Protein AF-A0A6A6ZIL0-F1 (afdb_monomer_lite)

Organism: NCBI:txid1469910

Sequence (184 aa):
MMEQFLKEERLGTDYRGLYRTRNRFLILCVVAFCTHSTRLASALGSFVEHKVRRIVEYEEPLHLPEWCLGLCELRNLVPDGWDFPPYYGHYPLRPHHGRRALLELPGWDPRALPAAGLRRFRSLDDLRVGRPLQSAWPSPSMSPTRLPVNDYLDEAEAIQCEQLAQAIELEAVKRRVKQLEYMR

Structure (mmCIF, N/CA/C/O backbone):
data_AF-A0A6A6ZIL0-F1
#
_entry.id   AF-A0A6A6ZIL0-F1
#
loop_
_atom_site.group_PDB
_atom_site.id
_atom_site.type_symbol
_atom_site.label_atom_id
_atom_site.label_alt_id
_atom_site.label_comp_id
_atom_site.label_asym_id
_atom_site.label_entity_id
_atom_site.label_seq_id
_atom_site.pdbx_PDB_ins_code
_atom_site.Cartn_x
_atom_site.Cartn_y
_atom_site.Cartn_z
_atom_site.occupancy
_atom_site.B_iso_or_equiv
_atom_site.auth_seq_id
_atom_site.auth_comp_id
_atom_site.auth_asym_id
_atom_site.auth_atom_id
_atom_site.pdbx_PDB_model_num
ATOM 1 N N . MET A 1 1 ? -23.431 7.517 -8.704 1.00 46.34 1 MET A N 1
ATOM 2 C CA . MET A 1 1 ? -22.146 8.199 -8.417 1.00 46.34 1 MET A CA 1
ATOM 3 C C . MET A 1 1 ? -20.929 7.281 -8.605 1.00 46.34 1 MET A C 1
ATOM 5 O O . MET A 1 1 ? -19.933 7.760 -9.117 1.00 46.34 1 MET A O 1
ATOM 9 N N . MET A 1 2 ? -21.002 5.970 -8.310 1.00 41.09 2 MET A N 1
ATOM 10 C CA . MET A 1 2 ? -19.920 5.015 -8.647 1.00 41.09 2 MET A CA 1
ATOM 11 C C . MET A 1 2 ? -19.719 4.773 -10.159 1.00 41.09 2 MET A C 1
ATOM 13 O O . MET A 1 2 ? -18.602 4.520 -10.592 1.00 41.09 2 MET A O 1
ATOM 17 N N . GLU A 1 3 ? -20.762 4.900 -10.987 1.00 45.50 3 GLU A N 1
ATOM 18 C CA . GLU A 1 3 ? -20.654 4.597 -12.427 1.00 45.50 3 GLU A CA 1
ATOM 19 C C . GLU A 1 3 ? -19.829 5.603 -13.243 1.00 45.50 3 GLU A C 1
ATOM 21 O O . GLU A 1 3 ? -19.265 5.232 -14.270 1.00 45.50 3 GLU A O 1
ATOM 26 N N . GLN A 1 4 ? -19.715 6.861 -12.802 1.00 51.28 4 GLN A N 1
ATOM 27 C CA . GLN A 1 4 ? -18.873 7.847 -13.493 1.00 51.28 4 GLN A CA 1
ATOM 28 C C . GLN A 1 4 ? -17.380 7.560 -13.288 1.00 51.28 4 GLN A C 1
ATOM 30 O O . GLN A 1 4 ? -16.609 7.707 -14.231 1.00 51.28 4 GLN A O 1
ATOM 35 N N . PHE A 1 5 ? -16.992 7.032 -12.120 1.00 52.44 5 PHE A N 1
ATOM 36 C CA . PHE A 1 5 ? -15.614 6.600 -11.861 1.00 52.44 5 PHE A CA 1
ATOM 37 C C . PHE A 1 5 ? -15.187 5.426 -12.751 1.00 52.44 5 PHE A C 1
ATOM 39 O O . PHE A 1 5 ? -14.061 5.404 -13.231 1.00 52.44 5 PHE A O 1
ATOM 46 N N . LEU A 1 6 ? -16.098 4.490 -13.036 1.00 54.06 6 LEU A N 1
ATOM 47 C CA . LEU A 1 6 ? -15.819 3.340 -13.908 1.00 54.06 6 LEU A CA 1
ATOM 48 C C . LEU A 1 6 ? -15.711 3.712 -15.396 1.00 54.06 6 LEU A C 1
ATOM 50 O O . LEU A 1 6 ? -15.175 2.935 -16.189 1.00 54.06 6 LEU A O 1
ATOM 54 N N . LYS A 1 7 ? -16.255 4.868 -15.800 1.00 51.94 7 LYS A N 1
ATOM 55 C CA . LYS A 1 7 ? -16.272 5.314 -17.201 1.00 51.94 7 LYS A CA 1
ATOM 56 C C . LYS A 1 7 ? -14.995 6.053 -17.601 1.00 51.94 7 LYS A C 1
ATOM 58 O O . LYS A 1 7 ? -14.570 5.928 -18.744 1.00 51.94 7 LYS A O 1
ATOM 63 N N . GLU A 1 8 ? -14.376 6.767 -16.666 1.00 50.66 8 GLU A N 1
ATOM 64 C CA . GLU A 1 8 ? -13.131 7.515 -16.893 1.00 50.66 8 GLU A CA 1
ATOM 65 C C . GLU A 1 8 ? -11.891 6.598 -16.957 1.00 50.66 8 GLU A C 1
ATOM 67 O O . GLU A 1 8 ? -10.882 6.940 -17.560 1.00 50.66 8 GLU A O 1
ATOM 72 N N . GLU A 1 9 ? -11.997 5.374 -16.432 1.00 51.88 9 GLU A N 1
ATOM 73 C CA . GLU A 1 9 ? -10.919 4.374 -16.396 1.00 51.88 9 GLU A CA 1
ATOM 74 C C . GLU A 1 9 ? -10.680 3.637 -17.732 1.00 51.88 9 GLU A C 1
ATOM 76 O O . GLU A 1 9 ? -9.736 2.861 -17.854 1.00 51.88 9 GLU A O 1
ATOM 81 N N . ARG A 1 10 ? -11.538 3.826 -18.746 1.00 50.09 10 ARG A N 1
ATOM 82 C CA . ARG A 1 10 ? -11.517 3.009 -19.978 1.00 50.09 10 ARG A CA 1
ATOM 83 C C . ARG A 1 10 ? -10.659 3.553 -21.126 1.00 50.09 10 ARG A C 1
ATOM 85 O O . ARG A 1 10 ? -10.575 2.876 -22.146 1.00 50.09 10 ARG A O 1
ATOM 92 N N . LEU A 1 11 ? -10.060 4.740 -21.011 1.00 48.38 11 LEU A N 1
ATOM 93 C CA . LEU A 1 11 ? -9.493 5.449 -22.173 1.00 48.38 11 LEU A CA 1
ATOM 94 C C . LEU A 1 11 ? -7.965 5.588 -22.219 1.00 48.38 11 LEU A C 1
ATOM 96 O O . LEU A 1 11 ? -7.455 6.166 -23.172 1.00 48.38 11 LEU A O 1
ATOM 100 N N . GLY A 1 12 ? -7.216 4.999 -21.291 1.00 47.88 12 GLY A N 1
ATOM 101 C CA . GLY A 1 12 ? -5.759 4.976 -21.402 1.00 47.88 12 GLY A CA 1
ATOM 102 C C . GLY A 1 12 ? -5.155 3.818 -20.635 1.00 47.88 12 GLY A C 1
ATOM 103 O O . GLY A 1 12 ? -5.470 3.616 -19.466 1.00 47.88 12 GLY A O 1
ATOM 104 N N . THR A 1 13 ? -4.243 3.091 -21.276 1.00 52.19 13 THR A N 1
ATOM 105 C CA . THR A 1 13 ? -3.216 2.240 -20.648 1.00 52.19 13 THR A CA 1
ATOM 106 C C . THR A 1 13 ? -2.225 3.092 -19.842 1.00 52.19 13 THR A C 1
ATOM 108 O O . THR A 1 13 ? -1.012 2.945 -19.957 1.00 52.19 13 THR A O 1
ATOM 111 N N . ASP A 1 14 ? -2.739 4.047 -19.074 1.00 59.56 14 ASP A N 1
ATOM 112 C CA . ASP A 1 14 ? -1.960 4.967 -18.275 1.00 59.56 14 ASP A CA 1
ATOM 113 C C . ASP A 1 14 ? -1.773 4.335 -16.905 1.00 59.56 14 ASP A C 1
ATOM 115 O O . ASP A 1 14 ? -2.695 4.269 -16.089 1.00 59.56 14 ASP A O 1
ATOM 119 N N . TYR A 1 15 ? -0.536 3.939 -16.625 1.00 59.38 15 TYR A N 1
ATOM 120 C CA . TYR A 1 15 ? -0.041 3.546 -15.304 1.00 59.38 15 TYR A CA 1
ATOM 121 C C . TYR A 1 15 ? -0.487 4.508 -14.175 1.00 59.38 15 TYR A C 1
ATOM 123 O O . TYR A 1 15 ? -0.619 4.112 -13.018 1.00 59.38 15 TYR A O 1
ATOM 131 N N . ARG A 1 16 ? -0.836 5.763 -14.509 1.00 64.94 16 ARG A N 1
ATOM 132 C CA . ARG A 1 16 ? -1.415 6.761 -13.591 1.00 64.94 16 ARG A CA 1
ATOM 133 C C . ARG A 1 16 ? -2.755 6.343 -12.964 1.00 64.94 16 ARG A C 1
ATOM 135 O O . ARG A 1 16 ? -3.090 6.839 -11.885 1.00 64.94 16 ARG A O 1
ATOM 142 N N . GLY A 1 17 ? -3.536 5.472 -13.608 1.00 76.06 17 GLY A N 1
ATOM 143 C CA . GLY A 1 17 ? -4.834 5.018 -13.092 1.00 76.06 17 GLY A CA 1
ATOM 144 C C . GLY A 1 17 ? -4.709 4.160 -11.829 1.00 76.06 17 GLY A C 1
ATOM 145 O O . GLY A 1 17 ? -5.463 4.344 -10.868 1.00 76.06 17 GLY A O 1
ATOM 146 N N . LEU A 1 18 ? -3.703 3.282 -11.791 1.00 86.31 18 LEU A N 1
ATOM 147 C CA . LEU A 1 18 ? -3.447 2.406 -10.646 1.00 86.31 18 LEU A CA 1
ATOM 148 C C . LEU A 1 18 ? -2.925 3.182 -9.446 1.00 86.31 18 LEU A C 1
ATOM 150 O O . LEU A 1 18 ? -3.473 3.016 -8.363 1.00 86.31 18 LEU A O 1
ATOM 154 N N . TYR A 1 19 ? -2.004 4.126 -9.653 1.00 89.00 19 TYR A N 1
ATOM 155 C CA . TYR A 1 19 ? -1.516 5.010 -8.590 1.00 89.00 19 TYR A CA 1
ATOM 156 C C . TYR A 1 19 ? -2.662 5.715 -7.839 1.00 89.00 19 TYR A C 1
ATOM 158 O O . TYR A 1 19 ? -2.754 5.665 -6.610 1.00 89.00 19 TYR A O 1
ATOM 166 N N . ARG A 1 20 ? -3.602 6.332 -8.573 1.00 88.50 20 ARG A N 1
ATOM 167 C CA . ARG A 1 20 ? -4.769 7.001 -7.964 1.00 88.50 20 ARG A CA 1
ATOM 168 C C . ARG A 1 20 ? -5.657 6.020 -7.202 1.00 88.50 20 ARG A C 1
ATOM 170 O O . ARG A 1 20 ? -6.187 6.362 -6.144 1.00 88.50 20 ARG A O 1
ATOM 177 N N . THR A 1 21 ? -5.839 4.824 -7.749 1.00 93.25 21 THR A N 1
ATOM 178 C CA . THR A 1 21 ? -6.670 3.780 -7.143 1.00 93.25 21 THR A CA 1
ATOM 179 C C . THR A 1 21 ? -6.022 3.223 -5.880 1.00 93.25 21 THR A C 1
ATOM 181 O O . THR A 1 21 ? -6.711 3.091 -4.871 1.00 93.25 21 THR A O 1
ATOM 184 N N . ARG A 1 22 ? -4.703 3.012 -5.893 1.00 95.00 22 ARG A N 1
ATOM 185 C CA . ARG A 1 22 ? -3.883 2.603 -4.749 1.00 95.00 22 ARG A CA 1
ATOM 186 C C . ARG A 1 22 ? -3.974 3.611 -3.615 1.00 95.00 22 ARG A C 1
ATOM 188 O O . ARG A 1 22 ? -4.379 3.248 -2.517 1.00 95.00 22 ARG A O 1
ATOM 195 N N . ASN A 1 23 ? -3.723 4.891 -3.888 1.00 93.50 23 ASN A N 1
ATOM 196 C CA . ASN A 1 23 ? -3.833 5.938 -2.870 1.00 93.50 23 ASN A CA 1
ATOM 197 C C . ASN A 1 23 ? -5.234 6.005 -2.252 1.00 93.50 23 ASN A C 1
ATOM 199 O O . ASN A 1 23 ? -5.377 6.060 -1.032 1.00 93.50 23 ASN A O 1
ATOM 203 N N . ARG A 1 24 ? -6.291 5.948 -3.071 1.00 94.81 24 ARG A N 1
ATOM 204 C CA . ARG A 1 24 ? -7.671 5.915 -2.559 1.00 94.81 24 ARG A CA 1
ATOM 205 C C . ARG A 1 24 ? -7.939 4.672 -1.724 1.00 94.81 24 ARG A C 1
ATOM 207 O O . ARG A 1 24 ? -8.561 4.784 -0.674 1.00 94.81 24 ARG A O 1
ATOM 214 N N . PHE A 1 25 ? -7.472 3.513 -2.175 1.00 96.19 25 PHE A N 1
ATOM 215 C CA . PHE A 1 25 ? -7.587 2.265 -1.436 1.00 96.19 25 PHE A CA 1
ATOM 216 C C . PHE A 1 25 ? -6.916 2.370 -0.061 1.00 96.19 25 PHE A C 1
ATOM 218 O O . PHE A 1 25 ? -7.562 2.063 0.937 1.00 96.19 25 PHE A O 1
ATOM 225 N N . LEU A 1 26 ? -5.684 2.884 0.013 1.00 95.62 26 LEU A N 1
ATOM 226 C CA . LEU A 1 26 ? -4.958 3.080 1.272 1.00 95.62 26 LEU A CA 1
ATOM 227 C C . LEU A 1 26 ? -5.697 4.032 2.219 1.00 95.62 26 LEU A C 1
ATOM 229 O O . LEU A 1 26 ? -5.902 3.700 3.386 1.00 95.62 26 LEU A O 1
ATOM 233 N N . ILE A 1 27 ? -6.166 5.179 1.716 1.00 95.38 27 ILE A N 1
ATOM 234 C CA . ILE A 1 27 ? -6.959 6.134 2.507 1.00 95.38 27 ILE A CA 1
ATOM 235 C C . ILE A 1 27 ? -8.226 5.459 3.044 1.00 95.38 27 ILE A C 1
ATOM 237 O O . ILE A 1 27 ? -8.554 5.607 4.219 1.00 95.38 27 ILE A O 1
ATOM 241 N N . LEU A 1 28 ? -8.932 4.690 2.212 1.00 96.81 28 LEU A N 1
ATOM 242 C CA . LEU A 1 28 ? -10.138 3.977 2.630 1.00 96.81 28 LEU A CA 1
ATOM 243 C C . LEU A 1 28 ? -9.839 2.866 3.644 1.00 96.81 28 LEU A C 1
ATOM 245 O O . LEU A 1 28 ? -10.658 2.659 4.538 1.00 96.81 28 LEU A O 1
ATOM 249 N N . CYS A 1 29 ? -8.683 2.200 3.560 1.00 96.19 29 CYS A N 1
ATOM 250 C CA . CYS A 1 29 ? -8.244 1.241 4.576 1.00 96.19 29 CYS A CA 1
ATOM 251 C C . CYS A 1 29 ? -8.058 1.929 5.932 1.00 96.19 29 CYS A C 1
ATOM 253 O O . CYS A 1 29 ? -8.606 1.468 6.933 1.00 96.19 29 CYS A O 1
ATOM 255 N N . VAL A 1 30 ? -7.369 3.076 5.950 1.00 94.81 30 VAL A N 1
ATOM 256 C CA . VAL A 1 30 ? -7.190 3.888 7.164 1.00 94.81 30 VAL A CA 1
ATOM 257 C C . VAL A 1 30 ? -8.541 4.352 7.712 1.00 94.81 30 VAL A C 1
ATOM 259 O O . VAL A 1 30 ? -8.798 4.210 8.903 1.00 94.81 30 VAL A O 1
ATOM 262 N N . VAL A 1 31 ? -9.449 4.840 6.860 1.00 95.75 31 VAL A N 1
ATOM 263 C CA . VAL A 1 31 ? -10.798 5.255 7.285 1.00 95.75 31 VAL A CA 1
ATOM 264 C C . VAL A 1 31 ? -11.583 4.082 7.874 1.00 95.75 31 VAL A C 1
ATOM 266 O O . VAL A 1 31 ? -12.203 4.236 8.927 1.00 95.75 31 VAL A O 1
ATOM 269 N N . ALA A 1 32 ? -11.559 2.909 7.236 1.00 96.38 32 ALA A N 1
ATOM 270 C CA . ALA A 1 32 ? -12.227 1.713 7.746 1.00 96.38 32 ALA A CA 1
ATOM 271 C C . ALA A 1 32 ? -11.675 1.303 9.116 1.00 96.38 32 ALA A C 1
ATOM 273 O O . ALA A 1 32 ? -12.457 0.994 10.014 1.00 96.38 32 ALA A O 1
ATOM 274 N N . PHE A 1 33 ? -10.354 1.367 9.285 1.00 94.75 33 PHE A N 1
ATOM 275 C CA . PHE A 1 33 ? -9.671 1.088 10.542 1.00 94.75 33 PHE A CA 1
ATOM 276 C C . PHE A 1 33 ? -10.041 2.080 11.643 1.00 94.75 33 PHE A C 1
ATOM 278 O O . PHE A 1 33 ? -10.541 1.665 12.686 1.00 94.75 33 PHE A O 1
ATOM 285 N N . CYS A 1 34 ? -9.901 3.384 11.395 1.00 94.25 34 CYS A N 1
ATOM 286 C CA . CYS A 1 34 ? -10.223 4.424 12.374 1.00 94.25 34 CYS A CA 1
ATOM 287 C C . CYS A 1 34 ? -11.706 4.437 12.777 1.00 94.25 34 CYS A C 1
ATOM 289 O O . CYS A 1 34 ? -12.034 4.803 13.901 1.00 94.25 34 CYS A O 1
ATOM 291 N N . THR A 1 35 ? -12.610 4.056 11.870 1.00 96.25 35 THR A N 1
ATOM 292 C CA . THR A 1 35 ? -14.058 3.994 12.144 1.00 96.25 35 THR A CA 1
ATOM 293 C C . THR A 1 35 ? -14.535 2.615 12.601 1.00 96.25 35 THR A C 1
ATOM 295 O O . THR A 1 35 ? -15.731 2.442 12.834 1.00 96.25 35 THR A O 1
ATOM 298 N N . HIS A 1 36 ? -13.633 1.630 12.701 1.00 95.19 36 HIS A N 1
ATOM 299 C CA . HIS A 1 36 ? -13.955 0.219 12.934 1.00 95.19 36 HIS A CA 1
ATOM 300 C C . HIS A 1 36 ? -15.081 -0.313 12.021 1.00 95.19 36 HIS A C 1
ATOM 302 O O . HIS A 1 36 ? -15.908 -1.138 12.416 1.00 95.19 36 HIS A O 1
ATOM 308 N N . SER A 1 37 ? -15.143 0.174 10.778 1.00 96.69 37 SER A N 1
ATOM 309 C CA . SER A 1 37 ? -16.220 -0.143 9.839 1.00 96.69 37 SER A CA 1
ATOM 310 C C . SER A 1 37 ? -15.970 -1.479 9.139 1.00 96.69 37 SER A C 1
ATOM 312 O O . SER A 1 37 ? -15.318 -1.551 8.094 1.00 96.69 37 SER A O 1
ATOM 314 N N . THR A 1 38 ? -16.548 -2.550 9.685 1.00 95.56 38 THR A N 1
ATOM 315 C CA . THR A 1 38 ? -16.441 -3.915 9.135 1.00 95.56 38 THR A CA 1
ATOM 316 C C . THR A 1 38 ? -17.025 -4.035 7.726 1.00 95.56 38 THR A C 1
ATOM 318 O O . THR A 1 38 ? -16.483 -4.749 6.886 1.00 95.56 38 THR A O 1
ATOM 321 N N . ARG A 1 39 ? -18.097 -3.287 7.421 1.00 94.81 39 ARG A N 1
ATOM 322 C CA . ARG A 1 39 ? -18.716 -3.253 6.084 1.00 94.81 39 ARG A CA 1
ATOM 323 C C . ARG A 1 39 ? -17.783 -2.652 5.040 1.00 94.81 39 ARG A C 1
ATOM 325 O O . ARG A 1 39 ? -17.683 -3.184 3.938 1.00 94.81 39 ARG A O 1
ATOM 332 N N . LEU A 1 40 ? -17.112 -1.549 5.381 1.00 96.19 40 LEU A N 1
ATOM 333 C CA . LEU A 1 40 ? -16.158 -0.913 4.476 1.00 96.19 40 LEU A CA 1
ATOM 334 C C . LEU A 1 40 ? -14.925 -1.795 4.294 1.00 96.19 40 LEU A C 1
ATOM 336 O O . LEU A 1 40 ? -14.511 -2.005 3.158 1.00 96.19 40 LEU A O 1
ATOM 340 N N . ALA A 1 41 ? -14.396 -2.356 5.386 1.00 95.75 41 ALA A N 1
ATOM 341 C CA . ALA A 1 41 ? -13.311 -3.327 5.326 1.00 95.75 41 ALA A CA 1
ATOM 342 C C . ALA A 1 41 ? -13.681 -4.479 4.380 1.00 95.75 41 ALA A C 1
ATOM 344 O O . ALA A 1 41 ? -13.021 -4.657 3.364 1.00 95.75 41 ALA A O 1
ATOM 345 N N . SER A 1 42 ? -14.805 -5.163 4.616 1.00 93.44 42 SER A N 1
ATOM 346 C CA . SER A 1 42 ? -15.285 -6.268 3.775 1.00 93.44 42 SER A CA 1
ATOM 347 C C . SER A 1 42 ? -15.409 -5.891 2.287 1.00 93.44 42 SER A C 1
ATOM 349 O O . SER A 1 42 ? -14.968 -6.639 1.409 1.00 93.44 42 SER A O 1
ATOM 351 N N . ALA A 1 43 ? -15.932 -4.698 1.985 1.00 95.12 43 ALA A N 1
ATOM 352 C CA . ALA A 1 43 ? -16.021 -4.199 0.613 1.00 95.12 43 ALA A CA 1
ATOM 353 C C . ALA A 1 43 ? -14.638 -3.963 -0.025 1.00 95.12 43 ALA A C 1
ATOM 355 O O . ALA A 1 43 ? -14.452 -4.268 -1.204 1.00 95.12 43 ALA A O 1
ATOM 356 N N . LEU A 1 44 ? -13.666 -3.455 0.738 1.00 95.81 44 LEU A N 1
ATOM 357 C CA . LEU A 1 44 ? -12.307 -3.187 0.261 1.00 95.81 44 LEU A CA 1
ATOM 358 C C . LEU A 1 44 ? -11.536 -4.466 -0.071 1.00 95.81 44 LEU A C 1
ATOM 360 O O . LEU A 1 44 ? -10.891 -4.518 -1.116 1.00 95.81 44 LEU A O 1
ATOM 364 N N . GLY A 1 45 ? -11.610 -5.512 0.752 1.00 92.81 45 GLY A N 1
ATOM 365 C CA . GLY A 1 45 ? -10.937 -6.764 0.380 1.00 92.81 45 GLY A CA 1
ATOM 366 C C . GLY A 1 45 ? -11.690 -7.542 -0.680 1.00 92.81 45 GLY A C 1
ATOM 367 O O . GLY A 1 45 ? -11.028 -8.100 -1.543 1.00 92.81 45 GLY A O 1
ATOM 368 N N . SER A 1 46 ? -13.027 -7.465 -0.731 1.00 92.56 46 SER A N 1
ATOM 369 C CA . SER A 1 46 ? -13.771 -7.975 -1.893 1.00 92.56 46 SER A CA 1
ATOM 370 C C . SER A 1 46 ? -13.292 -7.283 -3.173 1.00 92.56 46 SER A C 1
ATOM 372 O O . SER A 1 46 ? -13.050 -7.935 -4.185 1.00 92.56 46 SER A O 1
ATOM 374 N N . PHE A 1 47 ? -13.095 -5.960 -3.139 1.00 94.44 47 PHE A N 1
ATOM 375 C CA . PHE A 1 47 ? -12.529 -5.221 -4.265 1.00 94.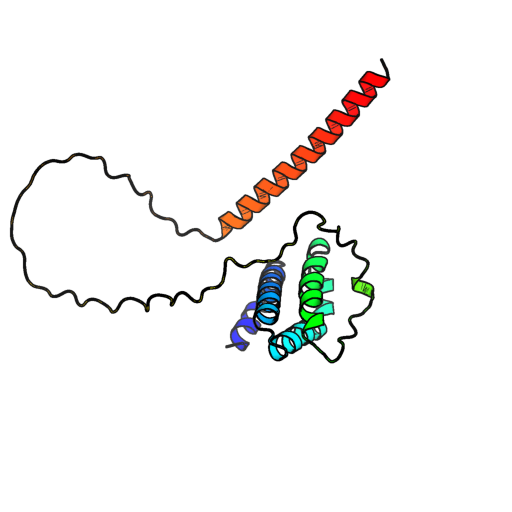44 47 PHE A CA 1
ATOM 376 C C . PHE A 1 47 ? -11.145 -5.754 -4.663 1.00 94.44 47 PHE A C 1
ATOM 378 O O . PHE A 1 47 ? -10.931 -6.020 -5.848 1.00 94.44 47 PHE A O 1
ATOM 385 N N . VAL A 1 48 ? -10.228 -5.946 -3.706 1.00 93.31 48 VAL A N 1
ATOM 386 C CA . VAL A 1 48 ? -8.887 -6.457 -4.024 1.00 93.31 48 VAL A CA 1
ATOM 387 C C . VAL A 1 48 ? -8.949 -7.883 -4.548 1.00 93.31 48 VAL A C 1
ATOM 389 O O . VAL A 1 48 ? -8.346 -8.148 -5.578 1.00 93.31 48 VAL A O 1
ATOM 392 N N . GLU A 1 49 ? -9.726 -8.775 -3.943 1.00 91.12 49 GLU A N 1
ATOM 393 C CA . GLU A 1 49 ? -9.917 -10.150 -4.416 1.00 91.12 49 GLU A CA 1
ATOM 394 C C . GLU A 1 49 ? -10.360 -10.188 -5.889 1.00 91.12 49 GLU A C 1
ATOM 396 O O . GLU A 1 49 ? -9.760 -10.878 -6.715 1.00 91.12 49 GLU A O 1
ATOM 401 N N . HIS A 1 50 ? -11.332 -9.352 -6.267 1.00 92.44 50 HIS A N 1
ATOM 402 C CA . HIS A 1 50 ? -11.825 -9.273 -7.647 1.00 92.44 50 HIS A CA 1
ATOM 403 C C . HIS A 1 50 ? -10.839 -8.611 -8.623 1.00 92.44 50 HIS A C 1
ATOM 405 O O . HIS A 1 50 ? -10.982 -8.756 -9.844 1.00 92.44 50 HIS A O 1
ATOM 411 N N . LYS A 1 51 ? -9.872 -7.830 -8.128 1.00 91.81 51 LYS A N 1
ATOM 412 C CA . LYS A 1 51 ? -8.934 -7.047 -8.952 1.00 91.81 51 LYS A CA 1
ATOM 413 C C . LYS A 1 51 ? -7.481 -7.493 -8.831 1.00 91.81 51 LYS A C 1
ATOM 415 O O . LYS A 1 51 ? -6.659 -6.985 -9.590 1.00 91.81 51 LYS A O 1
ATOM 420 N N . VAL A 1 52 ? -7.170 -8.473 -7.984 1.00 92.12 52 VAL A N 1
ATOM 421 C CA . VAL A 1 52 ? -5.800 -8.857 -7.616 1.00 92.12 52 VAL A CA 1
ATOM 422 C C . VAL A 1 52 ? -4.949 -9.186 -8.834 1.00 92.12 52 VAL A C 1
ATOM 424 O O . VAL A 1 52 ? -3.836 -8.691 -8.956 1.00 92.12 52 VAL A O 1
ATOM 427 N N . ARG A 1 53 ? -5.507 -9.926 -9.800 1.00 89.19 53 ARG A N 1
ATOM 428 C CA . ARG A 1 53 ? -4.807 -10.270 -11.041 1.00 89.19 53 ARG A CA 1
ATOM 429 C C . ARG A 1 53 ? -4.381 -9.026 -11.822 1.00 89.19 53 ARG A C 1
ATOM 431 O O . ARG A 1 53 ? -3.251 -8.968 -12.280 1.00 89.19 53 ARG A O 1
ATOM 438 N N . ARG A 1 54 ? -5.266 -8.030 -11.947 1.00 89.62 54 ARG A N 1
ATOM 439 C CA . ARG A 1 54 ? -4.956 -6.775 -12.649 1.00 89.62 54 ARG A CA 1
ATOM 440 C C . ARG A 1 54 ? -3.949 -5.938 -11.873 1.00 89.62 54 ARG A C 1
ATOM 442 O O . ARG A 1 54 ? -3.058 -5.369 -12.482 1.00 89.62 54 ARG A O 1
ATOM 449 N N . ILE A 1 55 ? -4.088 -5.873 -10.550 1.00 92.06 55 ILE A N 1
ATOM 450 C CA . ILE A 1 55 ? -3.133 -5.155 -9.700 1.00 92.06 55 ILE A CA 1
ATOM 451 C C . ILE A 1 55 ? -1.737 -5.761 -9.892 1.00 92.06 55 ILE A C 1
ATOM 453 O O . ILE A 1 55 ? -0.810 -5.039 -10.216 1.00 92.06 55 ILE A O 1
ATOM 457 N N . VAL A 1 56 ? -1.593 -7.086 -9.802 1.00 90.38 56 VAL A N 1
ATOM 458 C CA . VAL A 1 56 ? -0.296 -7.767 -9.975 1.00 90.38 56 VAL A CA 1
ATOM 459 C C . VAL A 1 56 ? 0.269 -7.626 -11.395 1.00 90.38 56 VAL A C 1
ATOM 461 O O . VAL A 1 56 ? 1.480 -7.537 -11.556 1.00 90.38 56 VAL A O 1
ATOM 464 N N . GLU A 1 57 ? -0.581 -7.622 -12.423 1.00 89.44 57 GLU A N 1
ATOM 465 C CA . GLU A 1 57 ? -0.151 -7.542 -13.827 1.00 89.44 57 GLU A CA 1
ATOM 466 C C . GLU A 1 57 ? 0.313 -6.138 -14.244 1.00 89.44 57 GLU A C 1
ATOM 468 O O . GLU A 1 57 ? 1.216 -6.016 -15.070 1.00 89.44 57 GLU A O 1
ATOM 473 N N . TYR A 1 58 ? -0.296 -5.087 -13.691 1.00 91.38 58 TYR A N 1
ATOM 474 C CA . TYR A 1 58 ? -0.100 -3.713 -14.163 1.00 91.38 58 TYR A CA 1
ATOM 475 C C . TYR A 1 58 ? 0.555 -2.768 -13.144 1.00 91.38 58 TYR A C 1
ATOM 477 O O . TYR A 1 58 ? 1.033 -1.705 -13.543 1.00 91.38 58 TYR A O 1
ATOM 485 N N . GLU A 1 59 ? 0.557 -3.096 -11.850 1.00 92.12 59 GLU A N 1
ATOM 486 C CA . GLU A 1 59 ? 1.229 -2.290 -10.827 1.00 92.12 59 GLU A CA 1
ATOM 487 C C . GLU A 1 59 ? 2.733 -2.583 -10.828 1.00 92.12 59 GLU A C 1
ATOM 489 O O . GLU A 1 59 ? 3.175 -3.720 -11.005 1.00 92.12 59 GLU A O 1
ATOM 494 N N . GLU A 1 60 ? 3.536 -1.549 -10.592 1.00 88.31 60 GLU A N 1
ATOM 495 C CA . GLU A 1 60 ? 4.971 -1.722 -10.437 1.00 88.31 60 GLU A CA 1
ATOM 496 C C . GLU A 1 60 ? 5.283 -2.580 -9.193 1.00 88.31 60 GLU A C 1
ATOM 498 O O . GLU A 1 60 ? 4.718 -2.334 -8.119 1.00 88.31 60 GLU A O 1
ATOM 503 N N . PRO A 1 61 ? 6.204 -3.563 -9.277 1.00 86.44 61 PRO A N 1
ATOM 504 C CA . PRO A 1 61 ? 6.494 -4.468 -8.164 1.00 86.44 61 PRO A CA 1
ATOM 505 C C . PRO A 1 61 ? 6.864 -3.770 -6.849 1.00 86.44 61 PRO A C 1
ATOM 507 O O . PRO A 1 61 ? 6.608 -4.319 -5.777 1.00 86.44 61 PRO A O 1
ATOM 510 N N . LEU A 1 62 ? 7.435 -2.560 -6.914 1.00 87.31 62 LEU A N 1
ATOM 511 C CA . LEU A 1 62 ? 7.806 -1.772 -5.736 1.00 87.31 62 LEU A CA 1
ATOM 512 C C . LEU A 1 62 ? 6.598 -1.244 -4.943 1.00 87.31 62 LEU A C 1
ATOM 514 O O . LEU A 1 62 ? 6.738 -0.964 -3.756 1.00 87.31 62 LEU A O 1
ATOM 518 N N . HIS A 1 63 ? 5.420 -1.156 -5.568 1.00 90.06 63 HIS A N 1
ATOM 519 C CA . HIS A 1 63 ? 4.188 -0.643 -4.961 1.00 90.06 63 HIS A CA 1
ATOM 520 C C . HIS A 1 63 ? 3.229 -1.739 -4.473 1.00 90.06 63 HIS A C 1
ATOM 522 O O . HIS A 1 63 ? 2.318 -1.464 -3.691 1.00 90.06 63 HIS A O 1
ATOM 528 N N . LEU A 1 64 ? 3.437 -3.001 -4.867 1.00 90.88 64 LEU A N 1
ATOM 529 C CA . LEU A 1 64 ? 2.671 -4.144 -4.349 1.00 90.88 64 LEU A CA 1
ATOM 530 C C . LEU A 1 64 ? 2.698 -4.276 -2.807 1.00 90.88 64 LEU A C 1
ATOM 532 O O . LEU A 1 64 ? 1.663 -4.631 -2.233 1.00 90.88 64 LEU A O 1
ATOM 536 N N . PRO A 1 65 ? 3.804 -3.959 -2.098 1.00 90.62 65 PRO A N 1
ATOM 537 C CA . PRO A 1 65 ? 3.821 -3.964 -0.636 1.00 90.62 65 PRO A CA 1
ATOM 538 C C . PRO A 1 65 ? 2.826 -2.989 0.004 1.00 90.62 65 PRO A C 1
ATOM 540 O O . PRO A 1 65 ? 2.301 -3.292 1.073 1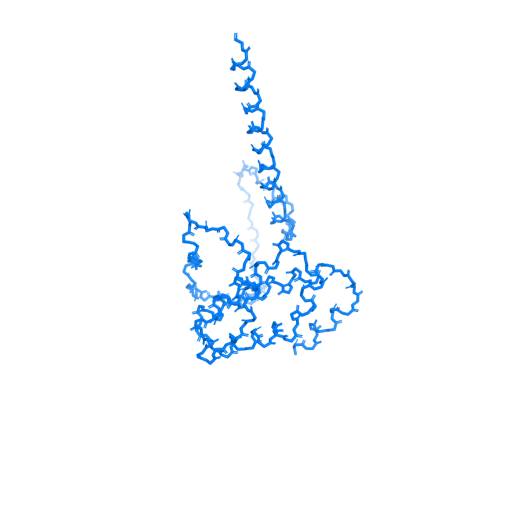.00 90.62 65 PRO A O 1
ATOM 543 N N . GLU A 1 66 ? 2.521 -1.853 -0.633 1.00 93.12 66 GLU A N 1
ATOM 544 C CA . GLU A 1 66 ? 1.554 -0.880 -0.105 1.00 93.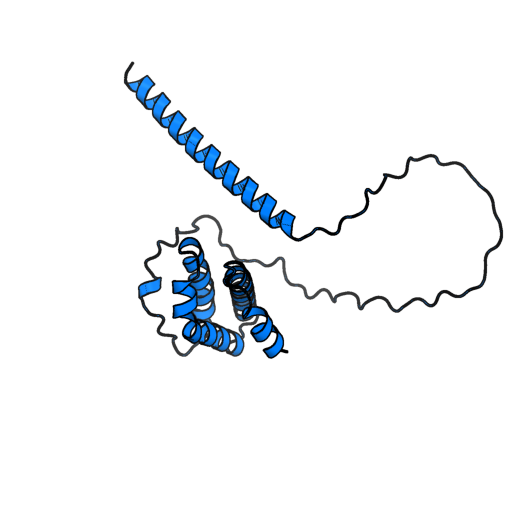12 66 GLU A CA 1
ATOM 545 C C . GLU A 1 66 ? 0.135 -1.469 -0.085 1.00 93.12 66 GLU A C 1
ATOM 547 O O . GLU A 1 66 ? -0.571 -1.376 0.919 1.00 93.12 66 GLU A O 1
ATOM 552 N N . TRP A 1 67 ? -0.261 -2.160 -1.158 1.00 94.56 67 TRP A N 1
ATOM 553 C CA . TRP A 1 67 ? -1.531 -2.890 -1.215 1.00 94.56 67 TRP A CA 1
ATOM 554 C C . TRP A 1 67 ? -1.639 -3.931 -0.094 1.00 94.56 67 TRP A C 1
ATOM 556 O O . TRP A 1 67 ? -2.668 -4.024 0.577 1.00 94.56 67 TRP A O 1
ATOM 566 N N . CYS A 1 68 ? -0.555 -4.676 0.140 1.00 91.88 68 CYS A N 1
ATOM 567 C CA . CYS A 1 68 ? -0.485 -5.669 1.211 1.00 91.88 68 CYS A CA 1
ATOM 568 C C . CYS A 1 68 ? -0.601 -5.016 2.592 1.00 91.88 68 CYS A C 1
ATOM 570 O O . CYS A 1 68 ? -1.324 -5.526 3.445 1.00 91.88 68 CYS A O 1
ATOM 572 N N . LEU A 1 69 ? 0.064 -3.875 2.802 1.00 89.56 69 LEU A N 1
ATOM 573 C CA . LEU A 1 69 ? -0.012 -3.109 4.044 1.00 89.56 69 LEU A CA 1
ATOM 574 C C . LEU A 1 69 ? -1.460 -2.702 4.353 1.00 89.56 69 LEU A C 1
ATOM 576 O O . LEU A 1 69 ? -1.944 -2.976 5.449 1.00 89.56 69 LEU A O 1
ATOM 580 N N . GLY A 1 70 ? -2.176 -2.137 3.375 1.00 91.94 70 GLY A N 1
ATOM 581 C CA . GLY A 1 70 ? -3.585 -1.768 3.543 1.00 91.94 70 GLY A CA 1
ATOM 582 C C . GLY A 1 70 ? -4.472 -2.958 3.928 1.00 91.94 70 GLY A C 1
ATOM 583 O O . GLY A 1 70 ? -5.289 -2.848 4.839 1.00 91.94 70 GLY A O 1
ATOM 584 N N . LEU A 1 71 ? -4.274 -4.122 3.299 1.00 91.88 71 LEU A N 1
ATOM 585 C CA . LEU A 1 71 ? -5.022 -5.342 3.634 1.00 91.88 71 LEU A CA 1
ATOM 586 C C . LEU A 1 71 ? -4.679 -5.897 5.023 1.00 91.88 71 LEU A C 1
ATOM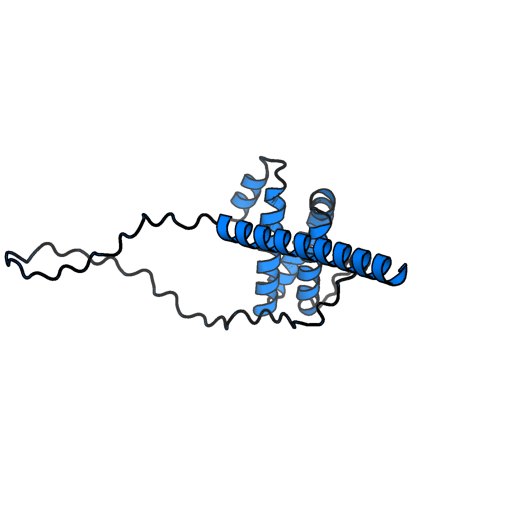 588 O O . LEU A 1 71 ? -5.575 -6.372 5.725 1.00 91.88 71 LEU A O 1
ATOM 592 N N . CYS A 1 72 ? -3.411 -5.828 5.436 1.00 89.88 72 CYS A N 1
ATOM 593 C CA . CYS A 1 72 ? -2.977 -6.254 6.766 1.00 89.88 72 CYS A CA 1
ATOM 594 C C . CYS A 1 72 ? -3.681 -5.462 7.876 1.00 89.88 72 CYS A C 1
ATOM 596 O O . CYS A 1 72 ? -4.126 -6.066 8.851 1.00 89.88 72 CYS A O 1
ATOM 598 N N . GLU A 1 73 ? -3.849 -4.147 7.708 1.00 89.25 73 GLU A N 1
ATOM 599 C CA . GLU A 1 73 ? -4.576 -3.305 8.672 1.00 89.25 73 GLU A CA 1
ATOM 600 C C . GLU A 1 73 ? -6.064 -3.688 8.774 1.00 89.25 73 GLU A C 1
ATOM 602 O O . GLU A 1 73 ? -6.654 -3.675 9.857 1.00 89.25 73 GLU A O 1
ATOM 607 N N . LEU A 1 74 ? -6.676 -4.104 7.660 1.00 92.31 74 LEU A N 1
ATOM 608 C CA . LEU A 1 74 ? -8.079 -4.529 7.629 1.00 92.31 74 LEU A CA 1
ATOM 609 C C . LEU A 1 74 ? -8.317 -5.917 8.234 1.00 92.31 74 LEU A C 1
ATOM 611 O O . LEU A 1 74 ? -9.443 -6.211 8.640 1.00 92.31 74 LEU A O 1
ATOM 615 N N . ARG A 1 75 ? -7.283 -6.764 8.327 1.00 90.00 75 ARG A N 1
ATOM 616 C CA . ARG A 1 75 ? -7.400 -8.146 8.822 1.00 90.00 75 ARG A CA 1
ATOM 617 C C . ARG A 1 75 ? -8.017 -8.220 10.218 1.00 90.00 75 ARG A C 1
ATOM 619 O O . ARG A 1 75 ? -8.781 -9.134 10.497 1.00 90.00 75 ARG A O 1
ATOM 626 N N . ASN A 1 76 ? -7.722 -7.247 11.077 1.00 86.44 76 ASN A N 1
ATOM 627 C CA . ASN A 1 76 ? -8.240 -7.218 12.447 1.00 86.44 76 ASN A CA 1
ATOM 628 C C . ASN A 1 76 ? -9.725 -6.817 12.529 1.00 86.44 76 ASN A C 1
ATOM 630 O O . ASN A 1 76 ? -10.335 -6.961 13.585 1.00 86.44 76 ASN A O 1
ATOM 634 N N . LEU A 1 77 ? -10.307 -6.291 11.445 1.00 92.88 77 LEU A N 1
ATOM 635 C CA . LEU A 1 77 ? -11.694 -5.814 11.404 1.00 92.88 77 LEU A CA 1
ATOM 636 C C . LEU A 1 77 ? -12.666 -6.841 10.820 1.00 92.88 77 LEU A C 1
ATOM 638 O O . LEU A 1 77 ? -13.872 -6.702 11.016 1.00 92.88 77 LEU A O 1
ATOM 642 N N . VAL A 1 78 ? -12.176 -7.833 10.072 1.00 88.31 78 VAL A N 1
ATOM 643 C CA . VAL A 1 78 ? -13.013 -8.850 9.426 1.00 88.31 78 VAL A CA 1
ATOM 644 C C . VAL A 1 78 ? -12.925 -10.143 10.248 1.00 88.31 78 VAL A C 1
ATOM 646 O O . VAL A 1 78 ? -11.889 -10.802 10.216 1.00 88.31 78 VAL A O 1
ATOM 649 N N . PRO A 1 79 ? -13.974 -10.493 11.020 1.00 72.25 79 PRO A N 1
ATOM 650 C CA . PRO A 1 79 ? -13.940 -11.624 11.953 1.00 72.25 79 PRO A CA 1
ATOM 651 C C . PRO A 1 79 ? -13.913 -12.990 11.254 1.00 72.25 79 PRO A C 1
ATOM 653 O O . PRO A 1 79 ? -13.384 -13.947 11.812 1.00 72.25 79 PRO A O 1
ATOM 656 N N . ASP A 1 80 ? -14.424 -13.063 10.024 1.00 73.44 80 ASP A N 1
ATOM 657 C CA . ASP A 1 80 ? -14.487 -14.290 9.236 1.00 73.44 80 ASP A CA 1
ATOM 658 C C . ASP A 1 80 ? -13.356 -14.268 8.211 1.00 73.44 80 ASP A C 1
ATOM 660 O O . ASP A 1 80 ? -13.426 -13.585 7.188 1.00 73.44 80 ASP A O 1
ATOM 664 N N . GLY A 1 81 ? -12.269 -14.945 8.582 1.00 61.09 81 GLY A N 1
ATOM 665 C CA . GLY A 1 81 ? -10.949 -14.854 7.975 1.00 61.09 81 GLY A CA 1
ATOM 666 C C . GLY A 1 81 ? -10.961 -14.810 6.454 1.00 61.09 81 GLY A C 1
ATOM 667 O O . GLY A 1 81 ? -11.295 -15.779 5.778 1.00 61.09 81 GLY A O 1
ATOM 668 N N . TRP A 1 82 ? -10.501 -13.684 5.915 1.00 72.88 82 TRP A N 1
ATOM 669 C CA . TRP A 1 82 ? -9.938 -13.692 4.580 1.00 72.88 82 TRP A CA 1
ATOM 670 C C . TRP A 1 82 ? -8.695 -14.568 4.593 1.00 72.88 82 TRP A C 1
ATOM 672 O O . TRP A 1 82 ? -7.651 -14.184 5.131 1.00 72.88 82 TRP A O 1
ATOM 682 N N . ASP A 1 83 ? -8.816 -15.734 3.974 1.00 70.50 83 ASP A N 1
ATOM 683 C CA . ASP A 1 83 ? -7.686 -16.571 3.605 1.00 70.50 83 ASP A CA 1
ATOM 684 C C . ASP A 1 83 ? -6.937 -15.883 2.462 1.00 70.50 83 ASP A C 1
ATOM 686 O O . ASP A 1 83 ? -7.010 -16.272 1.294 1.00 70.50 83 ASP A O 1
ATOM 690 N N . PHE A 1 84 ? -6.226 -14.799 2.782 1.00 64.50 84 PHE A N 1
ATOM 691 C CA . PHE A 1 84 ? -5.286 -14.236 1.830 1.00 64.50 84 PHE A CA 1
ATOM 692 C C . PHE A 1 84 ? -4.265 -15.316 1.486 1.00 64.50 84 PHE A C 1
ATOM 694 O O . PHE A 1 84 ? -3.709 -15.940 2.397 1.00 64.50 84 PHE A O 1
ATOM 701 N N . PRO A 1 85 ? -3.978 -15.527 0.191 1.00 59.88 85 PRO A N 1
ATOM 702 C CA . PRO A 1 85 ? -2.952 -16.465 -0.207 1.00 59.88 85 PRO A CA 1
ATOM 703 C C . PRO A 1 85 ? -1.655 -16.147 0.555 1.00 59.88 85 PRO A C 1
ATOM 705 O O . PRO A 1 85 ? -1.227 -14.988 0.565 1.00 59.88 85 PRO A O 1
ATOM 708 N N . PRO A 1 86 ? -0.992 -17.147 1.165 1.00 58.03 86 PRO A N 1
ATOM 709 C CA . PRO A 1 86 ? 0.216 -16.942 1.974 1.00 58.03 86 PRO A CA 1
ATOM 710 C C . PRO A 1 86 ? 1.387 -16.320 1.186 1.00 58.03 86 PRO A C 1
ATOM 712 O O . PRO A 1 86 ? 2.388 -15.906 1.766 1.00 58.03 86 PRO A O 1
ATOM 715 N N . TYR A 1 87 ? 1.251 -16.202 -0.137 1.00 56.19 87 TYR A N 1
ATOM 716 C CA . TYR A 1 87 ? 2.243 -15.675 -1.068 1.00 56.19 87 TYR A CA 1
ATOM 717 C C . TYR A 1 87 ? 2.604 -14.193 -0.879 1.00 56.19 87 TYR A C 1
ATOM 719 O O . TYR A 1 87 ? 3.641 -13.770 -1.381 1.00 56.19 87 TYR A O 1
ATOM 727 N N . TYR A 1 88 ? 1.829 -13.410 -0.123 1.00 56.25 88 TYR A N 1
ATOM 728 C CA . TYR A 1 88 ? 2.149 -11.997 0.132 1.00 56.25 88 TYR A CA 1
ATOM 729 C C . TYR A 1 88 ? 3.048 -11.765 1.363 1.00 56.25 88 TYR A C 1
ATOM 731 O O . TYR A 1 88 ? 3.548 -10.659 1.558 1.00 56.25 88 TYR A O 1
ATOM 739 N N . GLY A 1 89 ? 3.308 -12.798 2.175 1.00 49.06 89 GLY A N 1
ATOM 740 C CA . GLY A 1 89 ? 4.061 -12.687 3.435 1.00 49.06 89 GLY A CA 1
ATOM 741 C C . GLY A 1 89 ? 5.591 -12.726 3.316 1.00 49.06 89 GLY A C 1
ATOM 742 O O . GLY A 1 89 ? 6.277 -12.611 4.329 1.00 49.06 89 GLY A O 1
ATOM 743 N N . HIS A 1 90 ? 6.141 -12.904 2.110 1.00 52.19 90 HIS A N 1
ATOM 744 C CA . HIS A 1 90 ? 7.591 -13.018 1.895 1.00 52.19 90 HIS A CA 1
ATOM 745 C C . HIS A 1 90 ? 8.252 -11.797 1.268 1.00 52.19 90 HIS A C 1
ATOM 747 O O . HIS A 1 90 ? 9.460 -11.821 1.035 1.00 52.19 90 HIS A O 1
ATOM 753 N N . TYR A 1 91 ? 7.521 -10.701 1.071 1.00 52.56 91 TYR A N 1
ATOM 754 C CA . TYR A 1 91 ? 8.217 -9.429 0.963 1.00 52.56 91 TYR A CA 1
ATOM 755 C C . TYR A 1 91 ? 8.820 -9.155 2.337 1.00 52.56 91 TYR A C 1
ATOM 757 O O . TYR A 1 91 ? 8.068 -9.129 3.314 1.00 52.56 91 TYR A O 1
ATOM 765 N N . PRO A 1 92 ? 10.152 -9.003 2.457 1.00 47.91 92 PRO A N 1
ATOM 766 C CA . PRO A 1 92 ? 10.746 -8.525 3.685 1.00 47.91 92 PRO A CA 1
ATOM 767 C C . PRO A 1 92 ? 10.217 -7.107 3.861 1.00 47.91 92 PRO A C 1
ATOM 769 O O . PRO A 1 92 ? 10.795 -6.147 3.350 1.00 47.91 92 PRO A O 1
ATOM 772 N N . LEU A 1 93 ? 9.074 -6.988 4.541 1.00 51.47 93 LEU A N 1
ATOM 773 C CA . LEU A 1 93 ? 8.634 -5.769 5.182 1.00 51.47 93 LEU A CA 1
ATOM 774 C C . LEU A 1 93 ? 9.821 -5.419 6.055 1.00 51.47 93 LEU A C 1
ATOM 776 O O . LEU A 1 93 ? 10.026 -6.036 7.103 1.00 51.47 93 LEU A O 1
ATOM 780 N N . ARG A 1 94 ? 10.698 -4.541 5.549 1.00 48.44 94 ARG A N 1
ATOM 781 C CA . ARG A 1 94 ? 11.812 -4.050 6.339 1.00 48.44 94 ARG A CA 1
ATOM 782 C C . ARG A 1 94 ? 11.151 -3.588 7.617 1.00 48.44 94 ARG A C 1
ATOM 784 O O . ARG A 1 94 ? 10.230 -2.773 7.531 1.00 48.44 94 ARG A O 1
ATOM 791 N N . PRO A 1 95 ? 11.525 -4.153 8.769 1.00 43.41 95 PRO A N 1
ATOM 792 C CA . PRO A 1 95 ? 10.893 -3.737 9.985 1.00 43.41 95 PRO A CA 1
ATOM 793 C C . PRO A 1 95 ? 11.158 -2.241 10.074 1.00 43.41 95 PRO A C 1
ATOM 795 O O . PRO A 1 95 ? 12.308 -1.808 10.159 1.00 43.41 95 PRO A O 1
ATOM 798 N N . HIS A 1 96 ? 10.099 -1.437 10.001 1.00 46.34 96 HIS A N 1
ATOM 799 C CA . HIS A 1 96 ? 10.152 -0.030 10.358 1.00 46.34 96 HIS A CA 1
ATOM 800 C C . HIS A 1 96 ? 10.331 0.045 11.889 1.00 46.34 96 HIS A C 1
ATOM 802 O O . HIS A 1 96 ? 9.521 0.604 12.622 1.00 46.34 96 HIS A O 1
ATOM 808 N N . HIS A 1 97 ? 11.394 -0.582 12.405 1.00 39.06 97 HIS A N 1
ATOM 809 C CA . HIS A 1 97 ? 11.886 -0.465 13.765 1.00 39.06 97 HIS A CA 1
ATOM 810 C C . HIS A 1 97 ? 12.501 0.924 13.885 1.00 39.06 97 HIS A C 1
ATOM 812 O O . HIS A 1 97 ? 13.683 1.137 13.638 1.00 39.06 97 HIS A O 1
ATOM 818 N N . GLY A 1 98 ? 11.658 1.899 14.195 1.00 38.56 98 GLY A N 1
ATOM 819 C CA . GLY A 1 98 ? 12.105 3.261 14.467 1.00 38.56 98 GLY A CA 1
ATOM 820 C C . GLY A 1 98 ? 10.972 4.268 14.498 1.00 38.56 98 GLY A C 1
ATOM 821 O O . GLY A 1 98 ? 11.061 5.272 15.196 1.00 38.56 98 GLY A O 1
ATOM 822 N N . ARG A 1 99 ? 9.863 3.980 13.819 1.00 43.25 99 ARG A N 1
ATOM 823 C CA . ARG A 1 99 ? 8.623 4.717 14.015 1.00 43.25 99 ARG A CA 1
ATOM 824 C C . ARG A 1 99 ? 7.511 3.696 14.089 1.00 43.25 99 ARG A C 1
ATOM 826 O O . ARG A 1 99 ? 7.163 3.082 13.089 1.00 43.25 99 ARG A O 1
ATOM 833 N N . ARG A 1 100 ? 6.905 3.566 15.270 1.00 39.25 100 ARG A N 1
ATOM 834 C CA . ARG A 1 100 ? 5.456 3.394 15.306 1.00 39.25 100 ARG A CA 1
ATOM 835 C C . ARG A 1 100 ? 4.906 4.544 14.467 1.00 39.25 100 ARG A C 1
ATOM 837 O O . ARG A 1 100 ? 4.705 5.634 14.984 1.00 39.25 100 ARG A O 1
ATOM 844 N N . ALA A 1 101 ? 4.705 4.320 13.174 1.00 47.19 101 ALA A N 1
ATOM 845 C CA . ALA A 1 101 ? 3.703 5.051 12.435 1.00 47.19 101 ALA A CA 1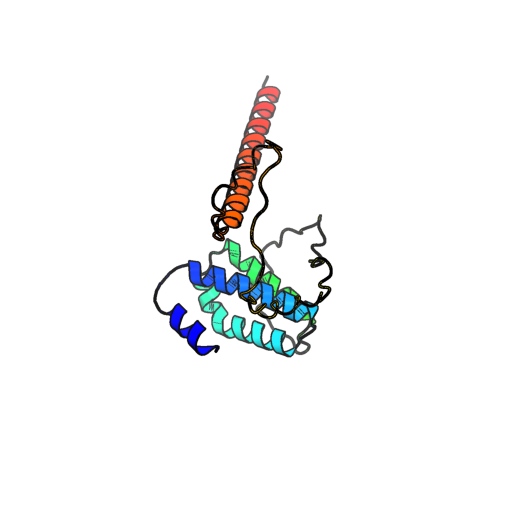
ATOM 846 C C . ALA A 1 101 ? 2.363 4.506 12.938 1.00 47.19 101 ALA A C 1
ATOM 848 O O . ALA A 1 101 ? 1.605 3.880 12.212 1.00 47.19 101 ALA A O 1
ATOM 849 N N . LEU A 1 102 ? 2.057 4.776 14.214 1.00 44.84 102 LEU A N 1
ATOM 850 C CA . LEU A 1 102 ? 0.734 5.296 14.444 1.00 44.84 102 LEU A CA 1
ATOM 851 C C . LEU A 1 102 ? 0.688 6.480 13.483 1.00 44.84 102 LEU A C 1
ATOM 853 O O . LEU A 1 102 ? 1.367 7.490 13.679 1.00 44.84 102 LEU A O 1
ATOM 857 N N . LEU A 1 103 ? -0.052 6.313 12.395 1.00 49.06 103 LEU A N 1
ATOM 858 C CA . LEU A 1 103 ? -0.834 7.401 11.852 1.00 49.06 103 LEU A CA 1
ATOM 859 C C . LEU A 1 103 ? -1.708 7.887 13.020 1.00 49.06 103 LEU A C 1
ATOM 861 O O . LEU A 1 103 ? -2.912 7.657 13.050 1.00 49.06 103 LEU A O 1
ATOM 865 N N . GLU A 1 104 ? -1.095 8.531 14.020 1.00 42.62 104 GLU A N 1
ATOM 866 C CA . GLU A 1 104 ? -1.746 9.549 14.813 1.00 42.62 104 GLU A CA 1
ATOM 867 C C . GLU A 1 104 ? -2.008 10.634 13.781 1.00 42.62 104 GLU A C 1
ATOM 869 O O . GLU A 1 104 ? -1.239 11.578 13.607 1.00 42.62 104 GLU A O 1
ATOM 874 N N . LEU A 1 105 ? -3.056 10.406 12.982 1.00 45.56 105 LEU A N 1
ATOM 875 C CA . LEU A 1 105 ? -3.740 11.456 12.270 1.00 45.56 105 LEU A CA 1
ATOM 876 C C . LEU A 1 105 ? -3.887 12.546 13.329 1.00 45.56 105 LEU A C 1
ATOM 878 O O . LEU A 1 105 ? -4.489 12.250 14.369 1.00 45.56 105 LEU A O 1
ATOM 882 N N . PRO A 1 106 ? -3.247 13.720 13.151 1.00 42.88 106 PRO A N 1
ATOM 883 C CA . PRO A 1 106 ? -3.286 14.781 14.145 1.00 42.88 106 PRO A CA 1
ATOM 884 C C . PRO A 1 106 ? -4.747 14.945 14.508 1.00 42.88 106 PRO A C 1
ATOM 886 O O . PRO A 1 106 ? -5.541 15.149 13.590 1.00 42.88 106 PRO A O 1
ATOM 889 N N . GLY A 1 107 ? -5.060 14.684 15.788 1.00 41.12 107 GLY A N 1
ATOM 890 C CA . GLY A 1 107 ? -6.381 14.269 16.254 1.00 41.12 107 GLY A CA 1
ATOM 891 C C . GLY A 1 107 ? -7.465 14.828 15.358 1.00 41.12 107 GLY A C 1
ATOM 892 O O . GLY A 1 107 ? -7.611 16.050 15.290 1.00 41.12 107 GLY A O 1
ATOM 893 N N . TRP A 1 108 ? -8.130 13.940 14.611 1.00 43.56 108 TRP A N 1
ATOM 894 C CA . TRP A 1 108 ? -9.257 14.278 13.750 1.00 43.56 108 TRP A CA 1
ATOM 895 C C . TRP A 1 108 ? -10.402 14.711 14.659 1.00 43.56 108 TRP A C 1
ATOM 897 O O . TRP A 1 108 ? -11.367 13.998 14.899 1.00 43.56 108 TRP A O 1
ATOM 907 N N . ASP A 1 109 ? -10.239 15.894 15.220 1.00 47.56 109 ASP A N 1
ATOM 908 C CA . ASP A 1 109 ? -11.264 16.686 15.830 1.00 47.56 109 ASP A CA 1
ATOM 909 C C . ASP A 1 109 ? -12.093 17.143 14.629 1.00 47.56 109 ASP A C 1
ATOM 911 O O . ASP A 1 109 ? -11.554 17.843 13.759 1.00 47.56 109 ASP A O 1
ATOM 915 N N . PRO A 1 110 ? -13.354 16.703 14.471 1.00 47.25 110 PRO A N 1
ATOM 916 C CA . PRO A 1 110 ? -14.243 17.260 13.472 1.00 47.25 110 PRO A CA 1
ATOM 917 C C . PRO A 1 110 ? -14.566 18.688 13.916 1.00 47.25 110 PRO A C 1
ATOM 919 O O . PRO A 1 110 ? -15.691 19.000 14.303 1.00 47.25 110 PRO A O 1
ATOM 922 N N . ARG A 1 111 ? -13.566 19.579 13.880 1.00 45.59 111 ARG A N 1
ATOM 923 C CA . ARG A 1 111 ? -13.773 21.014 13.925 1.00 45.59 111 ARG A CA 1
ATOM 924 C C . ARG A 1 111 ? -14.678 21.285 12.753 1.00 45.59 111 ARG A C 1
ATOM 926 O O . ARG A 1 111 ? -14.260 21.171 11.601 1.00 45.59 111 ARG A O 1
ATOM 933 N N . ALA A 1 112 ? -15.937 21.531 13.095 1.00 45.91 112 ALA A N 1
ATOM 934 C CA . ALA A 1 112 ? -16.988 21.917 12.191 1.00 45.91 112 ALA A CA 1
ATOM 935 C C . ALA A 1 112 ? -16.374 22.830 11.135 1.00 45.91 112 ALA A C 1
ATOM 937 O O . ALA A 1 112 ? -15.895 23.920 11.458 1.00 45.91 112 ALA A O 1
ATOM 938 N N . LEU A 1 113 ? -16.321 22.346 9.891 1.00 52.53 113 LEU A N 1
ATOM 939 C CA . LEU A 1 113 ? -16.050 23.203 8.750 1.00 52.53 113 LEU A CA 1
ATOM 940 C C . LEU A 1 113 ? -16.997 24.393 8.927 1.00 52.53 113 LEU A C 1
ATOM 942 O O . LEU A 1 113 ? -18.209 24.160 9.001 1.00 52.53 113 LEU A O 1
ATOM 946 N N . PRO A 1 114 ? -16.499 25.631 9.093 1.00 47.44 114 PRO A N 1
ATOM 947 C CA . PRO A 1 114 ? -17.388 26.767 9.208 1.00 47.44 114 PRO A CA 1
ATOM 948 C C . PRO A 1 114 ? -18.228 26.762 7.938 1.00 47.44 114 PRO A C 1
ATOM 950 O O . PRO A 1 114 ? -17.690 26.827 6.830 1.00 47.44 114 PRO A O 1
ATOM 953 N N . ALA A 1 115 ? -19.536 26.567 8.119 1.00 50.78 115 ALA A N 1
ATOM 954 C CA . ALA A 1 115 ? -20.506 26.550 7.044 1.00 50.78 115 ALA A CA 1
ATOM 955 C C . ALA A 1 115 ? -20.198 27.725 6.118 1.00 50.78 115 ALA A C 1
ATOM 957 O O . ALA A 1 115 ? -20.060 28.858 6.587 1.00 50.78 115 ALA A O 1
ATOM 958 N N . ALA A 1 116 ? -20.016 27.414 4.832 1.00 49.28 116 ALA A N 1
ATOM 959 C CA . ALA A 1 116 ? -19.721 28.370 3.780 1.00 49.28 116 ALA A CA 1
ATOM 960 C C . ALA A 1 116 ? -20.507 29.658 4.032 1.00 49.28 116 ALA A C 1
ATOM 962 O O . ALA A 1 116 ? -21.740 29.645 4.061 1.00 49.28 116 ALA A O 1
ATOM 963 N N . GLY A 1 117 ? -19.761 30.732 4.304 1.00 47.34 117 GLY A N 1
ATOM 964 C CA . GLY A 1 117 ? -20.306 32.010 4.719 1.00 47.34 117 GLY A CA 1
ATOM 965 C C . GLY A 1 117 ? -21.452 32.407 3.806 1.00 47.34 117 GLY A C 1
ATOM 966 O O . GLY A 1 117 ? -21.272 32.576 2.598 1.00 47.34 117 GLY A O 1
ATOM 967 N N . LEU A 1 118 ? -22.630 32.536 4.419 1.00 49.47 118 LEU A N 1
ATOM 968 C CA . LEU A 1 118 ? -23.785 33.211 3.861 1.00 49.47 118 LEU A CA 1
ATOM 969 C C . LEU A 1 118 ? -23.309 34.428 3.067 1.00 49.47 118 LEU A C 1
ATOM 971 O O . LEU A 1 118 ? -22.629 35.314 3.593 1.00 49.47 118 LEU A O 1
ATOM 975 N N . ARG A 1 119 ? -23.687 34.443 1.791 1.00 49.31 119 ARG A N 1
ATOM 976 C CA . ARG A 1 119 ? -23.568 35.578 0.882 1.00 49.31 119 ARG A CA 1
ATOM 977 C C . ARG A 1 119 ? -24.042 36.836 1.611 1.00 49.31 119 ARG A C 1
ATOM 979 O O . ARG A 1 119 ? -25.241 37.033 1.792 1.00 49.31 119 ARG A O 1
ATOM 986 N N . ARG A 1 120 ? -23.107 37.691 2.033 1.00 48.97 120 ARG A N 1
ATOM 987 C CA . ARG A 1 120 ? -23.441 39.051 2.456 1.00 48.97 120 ARG A CA 1
ATOM 988 C C . ARG A 1 120 ? -23.927 39.781 1.211 1.00 48.97 120 ARG A C 1
ATOM 990 O O . ARG A 1 120 ? -23.133 40.101 0.328 1.00 48.97 120 ARG A O 1
ATOM 997 N N . PHE A 1 121 ? -25.238 39.988 1.136 1.00 47.41 121 PHE A N 1
ATOM 998 C CA . PHE A 1 121 ? -25.840 40.997 0.277 1.00 47.41 121 PHE A CA 1
ATOM 999 C C . PHE A 1 121 ? -25.076 42.306 0.492 1.00 47.41 121 PHE A C 1
ATOM 1001 O O . PHE A 1 121 ? -25.008 42.819 1.609 1.00 47.41 121 PHE A O 1
ATOM 1008 N N . ARG A 1 122 ? -24.448 42.818 -0.569 1.00 46.81 122 ARG A N 1
ATOM 1009 C CA . ARG A 1 122 ? -23.930 44.182 -0.568 1.00 46.81 122 ARG A CA 1
ATOM 1010 C C . ARG A 1 122 ? -25.141 45.106 -0.575 1.00 46.81 122 ARG A C 1
ATOM 1012 O O . ARG A 1 122 ? -25.825 45.199 -1.589 1.00 46.81 122 ARG A O 1
ATOM 1019 N N . SER A 1 123 ? -25.404 45.741 0.563 1.00 44.22 123 SER A N 1
ATOM 1020 C CA . SER A 1 123 ? -26.236 46.938 0.611 1.00 44.22 123 SER A CA 1
ATOM 1021 C C . SER A 1 123 ? -25.497 48.026 -0.162 1.00 44.22 123 SER A C 1
ATOM 1023 O O . SER A 1 123 ? -24.375 48.389 0.189 1.00 44.22 123 SER A O 1
ATOM 1025 N N . LEU A 1 124 ? -26.098 48.458 -1.266 1.00 50.88 124 LEU A N 1
ATOM 1026 C CA . LEU A 1 124 ? -25.772 49.688 -1.970 1.00 50.88 124 LEU A CA 1
ATOM 1027 C C . LEU A 1 124 ? -26.420 50.802 -1.159 1.00 50.88 124 LEU A C 1
ATOM 1029 O O . LEU A 1 124 ? -27.624 50.964 -1.253 1.00 50.88 124 LEU A O 1
ATOM 1033 N N . ASP A 1 125 ? -25.653 51.448 -0.294 1.00 54.94 125 ASP A N 1
ATOM 1034 C CA . ASP A 1 125 ? -25.794 52.860 0.064 1.00 54.94 125 ASP A CA 1
ATOM 1035 C C . ASP A 1 125 ? -24.765 53.179 1.153 1.00 54.94 125 ASP A C 1
ATOM 1037 O O . ASP A 1 125 ? -24.441 52.331 1.980 1.00 54.94 125 ASP A O 1
ATOM 1041 N N . ASP A 1 126 ? -24.244 54.402 1.098 1.00 49.59 126 ASP A N 1
ATOM 1042 C CA . ASP A 1 126 ? -23.296 55.018 2.030 1.00 49.59 126 ASP A CA 1
ATOM 1043 C C . ASP A 1 126 ? -21.809 54.624 1.900 1.00 49.59 126 ASP A C 1
ATOM 1045 O O . ASP A 1 126 ? -21.306 53.659 2.467 1.00 49.59 126 ASP A O 1
ATOM 1049 N N . LEU A 1 127 ? -21.029 55.472 1.214 1.00 49.56 127 LEU A N 1
ATOM 1050 C CA . LEU A 1 127 ? -20.347 56.591 1.888 1.00 49.56 127 LEU A CA 1
ATOM 1051 C C . LEU A 1 127 ? -19.499 57.412 0.902 1.00 49.56 127 LEU A C 1
ATOM 1053 O O . LEU A 1 127 ? -18.593 56.931 0.220 1.00 49.56 127 LEU A O 1
ATOM 1057 N N . ARG A 1 128 ? -19.814 58.706 0.878 1.00 48.12 128 ARG A N 1
ATOM 1058 C CA . ARG A 1 128 ? -19.090 59.798 0.230 1.00 48.12 128 ARG A CA 1
ATOM 1059 C C . ARG A 1 128 ? -17.920 60.269 1.115 1.00 48.12 128 ARG A C 1
ATOM 1061 O O . ARG A 1 128 ? -18.117 60.510 2.294 1.00 48.12 128 ARG A O 1
ATOM 1068 N N . VAL A 1 129 ? -16.785 60.538 0.457 1.00 51.81 129 VAL A N 1
ATOM 1069 C CA . VAL A 1 129 ? -15.795 61.617 0.709 1.00 51.81 129 VAL A CA 1
ATOM 1070 C C . VAL A 1 129 ? -14.970 61.593 2.015 1.00 51.81 129 VAL A C 1
ATOM 1072 O O . VAL A 1 129 ? -15.477 61.827 3.102 1.00 51.81 129 VAL A O 1
ATOM 1075 N N . GLY A 1 130 ? -13.638 61.509 1.865 1.00 43.19 130 GLY A N 1
ATOM 1076 C CA . GLY A 1 130 ? -12.653 61.942 2.870 1.00 43.19 130 GLY A CA 1
ATOM 1077 C C . GLY A 1 130 ? -11.217 61.529 2.517 1.00 43.19 130 GLY A C 1
ATOM 1078 O O . GLY A 1 130 ? -10.920 60.346 2.438 1.00 43.19 130 GLY A O 1
ATOM 1079 N N . ARG A 1 131 ? -10.342 62.502 2.241 1.00 50.31 131 ARG A N 1
ATOM 1080 C CA . ARG A 1 131 ? -8.976 62.360 1.679 1.00 50.31 131 ARG A CA 1
ATOM 1081 C C . ARG A 1 131 ? -7.893 62.316 2.804 1.00 50.31 131 ARG A C 1
ATOM 1083 O O . ARG A 1 131 ? -8.264 62.292 3.970 1.00 50.31 131 ARG A O 1
ATOM 1090 N N . PRO A 1 132 ? -6.577 62.272 2.502 1.00 63.97 132 PRO A N 1
ATOM 1091 C CA . PRO A 1 132 ? -5.652 61.181 2.826 1.00 63.97 132 PRO A CA 1
ATOM 1092 C C . PRO A 1 132 ? -4.678 61.494 3.982 1.00 63.97 132 PRO A C 1
ATOM 1094 O O . PRO A 1 132 ? -4.371 62.655 4.231 1.00 63.97 132 PRO A O 1
ATOM 1097 N N . LEU A 1 133 ? -4.065 60.474 4.590 1.00 49.16 133 LEU A N 1
ATOM 1098 C CA . LEU A 1 133 ? -2.791 60.641 5.299 1.00 49.16 133 LEU A CA 1
ATOM 1099 C C . LEU A 1 133 ? -1.859 59.462 5.022 1.00 49.16 133 LEU A C 1
ATOM 1101 O O . LEU A 1 133 ? -2.254 58.300 4.992 1.00 49.16 133 LEU A O 1
ATOM 1105 N N . GLN A 1 134 ? -0.625 59.842 4.729 1.00 57.53 134 GLN A N 1
ATOM 1106 C CA . GLN A 1 134 ? 0.482 59.042 4.245 1.00 57.53 134 GLN A CA 1
ATOM 1107 C C . GLN A 1 134 ? 0.895 57.980 5.272 1.00 57.53 134 GLN A C 1
ATOM 1109 O O . GLN A 1 134 ? 1.287 58.307 6.388 1.00 57.53 134 GLN A O 1
ATOM 1114 N N . SER A 1 135 ? 0.915 56.716 4.861 1.00 55.03 135 SER A N 1
ATOM 1115 C CA . SER A 1 135 ? 1.802 55.710 5.442 1.00 55.03 135 SER A CA 1
ATOM 1116 C C . SER A 1 135 ? 2.301 54.816 4.310 1.00 55.03 135 SER A C 1
ATOM 1118 O O . SER A 1 135 ? 1.677 53.847 3.889 1.00 55.03 135 SER A O 1
ATOM 1120 N N . ALA A 1 136 ? 3.434 55.222 3.741 1.00 61.19 136 ALA A N 1
ATOM 1121 C CA . ALA A 1 136 ? 4.163 54.441 2.761 1.00 61.19 136 ALA A CA 1
ATOM 1122 C C . ALA A 1 136 ? 4.865 53.280 3.478 1.00 61.19 136 ALA A C 1
ATOM 1124 O O . ALA A 1 136 ? 6.025 53.384 3.863 1.00 61.19 136 ALA A O 1
ATOM 1125 N N . TRP A 1 137 ? 4.149 52.174 3.654 1.00 66.38 137 TRP A N 1
ATOM 1126 C CA . TRP A 1 137 ? 4.781 50.862 3.717 1.00 66.38 137 TRP A CA 1
ATOM 1127 C C . TRP A 1 137 ? 4.576 50.214 2.348 1.00 66.38 137 TRP A C 1
ATOM 1129 O O . TRP A 1 137 ? 3.428 50.144 1.896 1.00 66.38 137 TRP A O 1
ATOM 1139 N N . PRO A 1 138 ? 5.640 49.783 1.646 1.00 60.38 138 PRO A N 1
ATOM 1140 C CA . PRO A 1 138 ? 5.474 49.042 0.407 1.00 60.38 138 PRO A CA 1
ATOM 1141 C C . PRO A 1 138 ? 4.675 47.784 0.740 1.00 60.38 138 PRO A C 1
ATOM 1143 O O . PRO A 1 138 ? 5.114 46.938 1.519 1.00 60.38 138 PRO A O 1
ATOM 1146 N N . SER A 1 139 ? 3.458 47.698 0.204 1.00 53.66 139 SER A N 1
ATOM 1147 C CA . SER A 1 139 ? 2.661 46.484 0.299 1.00 53.66 139 SER A CA 1
ATOM 1148 C C . SER A 1 139 ? 3.498 45.343 -0.282 1.00 53.66 139 SER A C 1
ATOM 1150 O O . SER A 1 139 ? 4.035 45.516 -1.381 1.00 53.66 139 SER A O 1
ATOM 1152 N N . PRO A 1 140 ? 3.654 44.205 0.418 1.00 63.19 140 PRO A N 1
ATOM 1153 C CA . PRO A 1 140 ? 4.326 43.058 -0.165 1.00 63.19 140 PRO A CA 1
ATOM 1154 C C . PRO A 1 140 ? 3.583 42.723 -1.455 1.00 63.19 140 PRO A C 1
ATOM 1156 O O . PRO A 1 140 ? 2.374 42.483 -1.439 1.00 63.19 140 PRO A O 1
ATOM 1159 N N . SER A 1 141 ? 4.289 42.788 -2.583 1.00 54.50 141 SER A N 1
ATOM 1160 C CA . SER A 1 141 ? 3.759 42.365 -3.869 1.00 54.50 141 SER A CA 1
ATOM 1161 C C . SER A 1 141 ? 3.428 40.884 -3.742 1.00 54.50 141 SER A C 1
ATOM 1163 O O . SER A 1 141 ? 4.309 40.027 -3.805 1.00 54.50 141 SER A O 1
ATOM 1165 N N . MET A 1 142 ? 2.160 40.583 -3.489 1.00 45.78 142 MET A N 1
ATOM 1166 C CA . MET A 1 142 ? 1.641 39.233 -3.587 1.00 45.78 142 MET A CA 1
ATOM 1167 C C . MET A 1 142 ? 1.734 38.859 -5.061 1.00 45.78 142 MET A C 1
ATOM 1169 O O . MET A 1 142 ? 0.892 39.246 -5.873 1.00 45.78 142 MET A O 1
ATOM 1173 N N . SER A 1 143 ? 2.809 38.157 -5.415 1.00 57.84 143 SER A N 1
ATOM 1174 C CA . SER A 1 143 ? 2.898 37.417 -6.665 1.00 57.84 143 SER A CA 1
ATOM 1175 C C . SER A 1 143 ? 1.602 36.620 -6.827 1.00 57.84 143 SER A C 1
ATOM 1177 O O . SER A 1 143 ? 1.121 36.065 -5.833 1.00 57.84 143 SER A O 1
ATOM 1179 N N . PRO A 1 144 ? 1.007 36.586 -8.033 1.00 54.19 144 PRO A N 1
ATOM 1180 C CA . PRO A 1 144 ? -0.277 35.942 -8.246 1.00 54.19 144 PRO A CA 1
ATOM 1181 C C . PRO A 1 144 ? -0.195 34.524 -7.701 1.00 54.19 144 PRO A C 1
ATOM 1183 O O . PRO A 1 144 ? 0.664 33.743 -8.114 1.00 54.19 144 PRO A O 1
ATOM 1186 N N . THR A 1 145 ? -1.059 34.235 -6.729 1.00 50.25 145 THR A N 1
ATOM 1187 C CA . THR A 1 145 ? -1.217 32.928 -6.108 1.00 50.25 145 THR A CA 1
ATOM 1188 C C . THR A 1 145 ? -1.632 31.957 -7.205 1.00 50.25 145 THR A C 1
ATOM 1190 O O . THR A 1 145 ? -2.814 31.772 -7.487 1.00 50.25 145 THR A O 1
ATOM 1193 N N . ARG A 1 146 ? -0.644 31.365 -7.881 1.00 53.44 146 ARG A N 1
ATOM 1194 C CA . ARG A 1 146 ? -0.848 30.123 -8.608 1.00 53.44 146 ARG A CA 1
ATOM 1195 C C . ARG A 1 146 ? -1.293 29.145 -7.536 1.00 53.44 146 ARG A C 1
ATOM 1197 O O . ARG A 1 146 ? -0.540 28.864 -6.608 1.00 53.44 146 ARG A O 1
ATOM 1204 N N . LEU A 1 147 ? -2.559 28.742 -7.604 1.00 53.34 147 LEU A N 1
ATOM 1205 C CA . LEU A 1 147 ? -3.069 27.635 -6.807 1.00 53.34 147 LEU A CA 1
ATOM 1206 C C . LEU A 1 147 ? -2.038 26.506 -6.911 1.00 53.34 14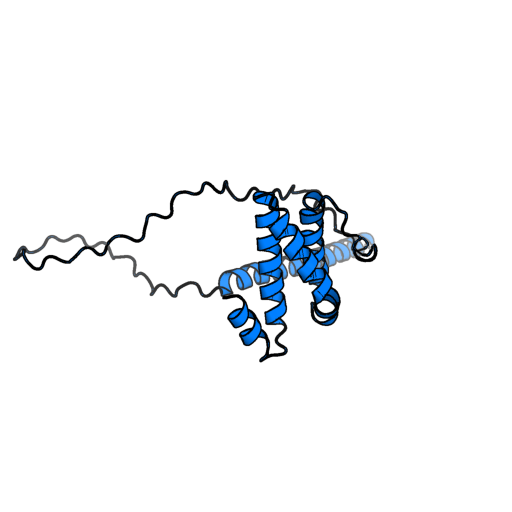7 LEU A C 1
ATOM 1208 O O . LEU A 1 147 ? -1.603 26.241 -8.037 1.00 53.34 147 LEU A O 1
ATOM 1212 N N . PRO A 1 148 ? -1.600 25.900 -5.794 1.00 53.09 148 PRO A N 1
ATOM 1213 C CA . PRO A 1 148 ? -0.661 24.800 -5.857 1.00 53.09 148 PRO A CA 1
ATOM 1214 C C . PRO A 1 148 ? -1.336 23.689 -6.655 1.00 53.09 148 PRO A C 1
ATOM 1216 O O . PRO A 1 148 ? -2.250 23.013 -6.184 1.00 53.09 148 PRO A O 1
ATOM 1219 N N . VAL A 1 149 ? -0.923 23.564 -7.914 1.00 53.19 149 VAL A N 1
ATOM 1220 C CA . VAL A 1 149 ? -1.080 22.327 -8.658 1.00 53.19 149 VAL A CA 1
ATOM 1221 C C . VAL A 1 149 ? -0.352 21.283 -7.821 1.00 53.19 149 VAL A C 1
ATOM 1223 O O . VAL A 1 149 ? 0.680 21.571 -7.216 1.00 53.19 149 VAL A O 1
ATOM 1226 N N . ASN A 1 150 ? -0.943 20.102 -7.712 1.00 52.62 150 ASN A N 1
ATOM 1227 C CA . ASN A 1 150 ? -0.563 19.026 -6.799 1.00 52.62 150 ASN A CA 1
ATOM 1228 C C . ASN A 1 150 ? 0.861 18.456 -7.034 1.00 52.62 150 ASN A C 1
ATOM 1230 O O . ASN A 1 150 ? 1.205 17.440 -6.448 1.00 52.62 150 ASN A O 1
ATOM 1234 N N . ASP A 1 151 ? 1.669 19.112 -7.869 1.00 54.88 151 ASP A N 1
ATOM 1235 C CA . ASP A 1 151 ? 3.020 18.739 -8.290 1.00 54.88 151 ASP A CA 1
ATOM 1236 C C . ASP A 1 151 ? 4.080 19.021 -7.201 1.00 54.88 151 ASP A C 1
ATOM 1238 O O . ASP A 1 151 ? 5.181 18.486 -7.251 1.00 54.88 151 ASP A O 1
ATOM 1242 N N . TYR A 1 152 ? 3.760 19.819 -6.172 1.00 55.75 152 TYR A N 1
ATOM 1243 C CA . TYR A 1 152 ? 4.700 20.119 -5.077 1.00 55.75 152 TYR A CA 1
ATOM 1244 C C . TYR A 1 152 ? 5.014 18.915 -4.177 1.00 55.75 152 TYR A C 1
ATOM 1246 O O . TYR A 1 152 ? 6.086 18.860 -3.576 1.00 55.75 152 TYR A O 1
ATOM 1254 N N . LEU A 1 153 ? 4.079 17.967 -4.048 1.00 57.91 153 LEU A N 1
ATOM 1255 C CA . LEU A 1 153 ? 4.328 16.721 -3.315 1.00 57.91 153 LEU A CA 1
ATOM 1256 C C . LEU A 1 153 ? 5.285 15.818 -4.102 1.00 57.91 153 LEU A C 1
ATOM 1258 O O . LEU A 1 153 ? 6.233 15.297 -3.519 1.00 57.91 153 LEU A O 1
ATOM 1262 N N . ASP A 1 154 ? 5.103 15.745 -5.422 1.00 68.94 154 ASP A N 1
ATOM 1263 C CA . ASP A 1 154 ? 5.974 14.982 -6.318 1.00 68.94 154 ASP A CA 1
ATOM 1264 C C . ASP A 1 154 ? 7.404 15.565 -6.346 1.00 68.94 154 ASP A C 1
ATOM 1266 O O . ASP A 1 154 ? 8.380 14.815 -6.348 1.00 68.94 154 ASP A O 1
ATOM 1270 N N . GLU A 1 155 ? 7.563 16.895 -6.290 1.00 77.69 155 GLU A N 1
ATOM 1271 C CA . GLU A 1 155 ? 8.886 17.539 -6.193 1.00 77.69 155 GLU A CA 1
ATOM 1272 C C . GLU A 1 155 ? 9.605 17.224 -4.872 1.00 77.69 155 GLU A C 1
ATOM 1274 O O . GLU A 1 155 ? 10.809 16.961 -4.869 1.00 77.69 155 GLU A O 1
ATOM 1279 N N . ALA A 1 156 ? 8.890 17.225 -3.742 1.00 77.38 156 ALA A N 1
ATOM 1280 C CA . ALA A 1 156 ? 9.485 16.907 -2.444 1.00 77.38 156 ALA A CA 1
ATOM 1281 C C . ALA A 1 156 ? 9.959 15.445 -2.376 1.00 77.38 156 ALA A C 1
ATOM 1283 O O . ALA A 1 156 ? 11.055 15.175 -1.875 1.00 77.38 156 ALA A O 1
ATOM 1284 N N . GLU A 1 157 ? 9.169 14.514 -2.920 1.00 74.31 157 GLU A N 1
ATOM 1285 C CA . GLU A 1 157 ? 9.552 13.104 -3.038 1.00 74.31 157 GLU A CA 1
ATOM 1286 C C . GLU A 1 157 ? 10.756 12.925 -3.973 1.00 74.31 157 GLU A C 1
ATOM 1288 O O . GLU A 1 157 ? 11.704 12.217 -3.623 1.00 74.31 157 GLU A O 1
ATOM 1293 N N . ALA A 1 158 ? 10.784 13.630 -5.109 1.00 81.06 158 ALA A N 1
ATOM 1294 C CA . ALA A 1 158 ? 11.910 13.596 -6.041 1.00 81.06 158 ALA A CA 1
ATOM 1295 C C . ALA A 1 158 ? 13.218 14.085 -5.394 1.00 81.06 158 ALA A C 1
ATOM 1297 O O . ALA A 1 158 ? 14.250 13.416 -5.502 1.00 81.06 158 ALA A O 1
ATOM 1298 N N . ILE A 1 159 ? 13.168 15.198 -4.654 1.00 87.62 159 ILE A N 1
ATOM 1299 C CA . ILE A 1 159 ? 14.323 15.730 -3.913 1.00 87.62 159 ILE A CA 1
ATOM 1300 C C . ILE A 1 159 ? 14.802 14.718 -2.866 1.00 87.62 159 ILE A C 1
ATOM 1302 O O . ILE A 1 159 ? 16.006 14.507 -2.696 1.00 87.62 159 ILE A O 1
ATOM 1306 N N . GLN A 1 160 ? 13.878 14.062 -2.165 1.00 87.69 160 GLN A N 1
ATOM 1307 C CA . GLN A 1 160 ? 14.227 13.074 -1.150 1.00 87.69 160 GLN A CA 1
ATOM 1308 C C . GLN A 1 160 ? 14.871 11.818 -1.761 1.00 87.69 160 GLN A C 1
ATOM 1310 O O . GLN A 1 160 ? 15.839 11.287 -1.205 1.00 87.69 160 GLN A O 1
ATOM 1315 N N . CYS A 1 161 ? 14.387 11.367 -2.920 1.00 89.06 161 CYS A N 1
ATOM 1316 C CA . CYS A 1 161 ? 15.013 10.293 -3.690 1.00 89.06 161 CYS A CA 1
ATOM 1317 C C . CYS A 1 161 ? 16.436 10.658 -4.134 1.00 89.06 161 CYS A C 1
ATOM 1319 O O . CYS A 1 161 ? 17.349 9.841 -3.986 1.00 89.06 161 CYS A O 1
ATOM 1321 N N . GLU A 1 162 ? 16.650 11.882 -4.618 1.00 93.38 162 GLU A N 1
ATOM 1322 C CA . GLU A 1 162 ? 17.970 12.353 -5.045 1.00 93.38 162 GLU A CA 1
ATOM 1323 C C . GLU A 1 162 ? 18.968 12.401 -3.874 1.00 93.38 162 GLU A C 1
ATOM 1325 O O . GLU A 1 162 ? 20.094 11.909 -3.987 1.00 93.38 162 GLU A O 1
ATOM 1330 N N . GLN A 1 163 ? 18.542 12.895 -2.709 1.00 93.50 163 GLN A N 1
ATOM 1331 C CA . GLN A 1 163 ? 19.373 12.919 -1.499 1.00 93.50 163 GLN A CA 1
ATOM 1332 C C . GLN A 1 163 ? 19.780 11.513 -1.036 1.00 93.50 163 GLN A C 1
ATOM 1334 O O . GLN A 1 163 ? 20.921 11.300 -0.613 1.00 93.50 163 GLN A O 1
ATOM 1339 N N . LEU A 1 164 ? 18.871 10.538 -1.127 1.00 93.06 164 LEU A N 1
ATOM 1340 C CA . LEU A 1 164 ? 19.174 9.142 -0.803 1.00 93.06 164 LEU A CA 1
ATOM 1341 C C . LEU A 1 164 ? 20.195 8.539 -1.774 1.00 93.06 164 LEU A C 1
ATOM 1343 O O . LEU A 1 164 ? 21.113 7.847 -1.329 1.00 93.06 164 LEU A O 1
ATOM 1347 N N . ALA A 1 165 ? 20.075 8.825 -3.072 1.00 91.38 165 ALA A N 1
ATOM 1348 C CA . ALA A 1 165 ? 21.041 8.371 -4.070 1.00 91.38 165 ALA A CA 1
ATOM 1349 C C . ALA A 1 165 ? 22.445 8.932 -3.784 1.00 91.38 165 ALA A C 1
ATOM 1351 O O . ALA A 1 165 ? 23.413 8.170 -3.701 1.00 91.38 165 ALA A O 1
ATOM 1352 N N . GLN A 1 166 ? 22.543 10.237 -3.513 1.00 95.69 166 GLN A N 1
ATOM 1353 C CA . GLN A 1 166 ? 23.807 10.890 -3.157 1.00 95.69 166 GLN A CA 1
ATOM 1354 C C . GLN A 1 166 ? 24.422 10.312 -1.870 1.00 95.69 166 GLN A C 1
ATOM 1356 O O . GLN A 1 166 ? 25.637 10.119 -1.789 1.00 95.69 166 GLN A O 1
ATOM 1361 N N . ALA A 1 167 ? 23.602 9.986 -0.865 1.00 95.56 167 ALA A N 1
ATOM 1362 C CA . ALA A 1 167 ? 24.081 9.378 0.377 1.00 95.56 167 ALA A CA 1
ATOM 1363 C C . ALA A 1 167 ? 24.714 7.992 0.148 1.00 95.56 167 ALA A C 1
ATOM 1365 O O . ALA A 1 167 ? 25.757 7.684 0.734 1.00 95.56 167 ALA A O 1
ATOM 1366 N N . ILE A 1 168 ? 24.121 7.177 -0.731 1.00 93.88 168 ILE A N 1
ATOM 1367 C CA . ILE A 1 168 ? 24.645 5.852 -1.098 1.00 93.88 168 ILE A CA 1
ATOM 1368 C C . ILE A 1 168 ? 25.988 5.981 -1.826 1.00 93.88 168 ILE A C 1
ATOM 1370 O O . ILE A 1 168 ? 26.938 5.265 -1.495 1.00 93.88 168 ILE A O 1
ATOM 1374 N N . GLU A 1 169 ? 26.101 6.907 -2.781 1.00 96.69 169 GLU A N 1
ATOM 1375 C CA . GLU A 1 169 ? 27.360 7.149 -3.496 1.00 96.69 169 GLU A CA 1
ATOM 1376 C C . GLU A 1 169 ? 28.473 7.601 -2.548 1.00 96.69 169 GLU A C 1
ATOM 1378 O O . GLU A 1 169 ? 29.598 7.094 -2.598 1.00 96.69 169 GLU A O 1
ATOM 1383 N N . LEU A 1 170 ? 28.151 8.504 -1.622 1.00 97.56 170 LEU A N 1
ATOM 1384 C CA . LEU A 1 170 ? 29.104 9.019 -0.647 1.00 97.56 170 LEU A CA 1
ATOM 1385 C C . LEU A 1 170 ? 29.592 7.910 0.301 1.00 97.56 170 LEU A C 1
ATOM 1387 O O . LEU A 1 170 ? 30.782 7.851 0.628 1.00 97.56 170 LEU A O 1
ATOM 1391 N N . GLU A 1 171 ? 28.717 6.984 0.703 1.00 97.75 171 GLU A N 1
ATOM 1392 C CA . GLU A 1 171 ? 29.132 5.780 1.430 1.00 97.75 171 GLU A CA 1
ATOM 1393 C C . GLU A 1 171 ? 30.056 4.876 0.608 1.00 97.75 171 GLU A C 1
ATOM 1395 O O . GLU A 1 171 ? 31.054 4.380 1.143 1.00 97.75 171 GLU A O 1
ATOM 1400 N N . ALA A 1 172 ? 29.761 4.662 -0.675 1.00 96.31 172 ALA A N 1
ATOM 1401 C CA . ALA A 1 172 ? 30.593 3.842 -1.551 1.00 96.31 172 ALA A CA 1
ATOM 1402 C C . ALA A 1 172 ? 32.006 4.434 -1.698 1.00 96.31 172 ALA A C 1
ATOM 1404 O O . ALA A 1 172 ? 33.003 3.715 -1.560 1.00 96.31 172 ALA A O 1
ATOM 1405 N N . VAL A 1 173 ? 32.104 5.754 -1.881 1.00 98.00 173 VAL A N 1
ATOM 1406 C CA . VAL A 1 173 ? 33.385 6.476 -1.925 1.00 98.00 173 VAL A CA 1
ATOM 1407 C C . VAL A 1 173 ? 34.127 6.349 -0.595 1.00 98.00 173 VAL A C 1
ATOM 1409 O O . VAL A 1 173 ? 35.306 5.989 -0.590 1.00 98.00 173 VAL A O 1
ATOM 1412 N N . LYS A 1 174 ? 33.446 6.552 0.542 1.00 98.06 174 LYS A N 1
ATOM 1413 C CA . LYS A 1 174 ? 34.049 6.384 1.878 1.00 98.06 174 LYS A CA 1
ATOM 1414 C C . LYS A 1 174 ? 34.632 4.985 2.081 1.00 98.06 174 LYS A C 1
ATOM 1416 O O . LYS A 1 174 ? 35.723 4.858 2.637 1.00 98.06 174 LYS A O 1
ATOM 1421 N N . ARG A 1 175 ? 33.938 3.934 1.631 1.00 97.62 175 ARG A N 1
ATOM 1422 C CA . ARG A 1 175 ? 34.450 2.552 1.701 1.00 97.62 175 ARG A CA 1
ATOM 1423 C C . ARG A 1 175 ? 35.712 2.381 0.855 1.00 97.62 175 ARG A C 1
ATOM 1425 O O . ARG A 1 175 ? 36.671 1.775 1.324 1.00 97.62 175 ARG A O 1
ATOM 1432 N N . ARG A 1 176 ? 35.740 2.958 -0.349 1.00 97.88 176 ARG A N 1
ATOM 1433 C CA . ARG A 1 176 ? 36.894 2.871 -1.256 1.00 97.88 176 ARG A CA 1
ATOM 1434 C C . ARG A 1 176 ? 38.123 3.604 -0.718 1.00 97.88 176 ARG A C 1
ATOM 1436 O O . ARG A 1 176 ? 39.223 3.072 -0.814 1.00 97.88 176 ARG A O 1
ATOM 1443 N N . VAL A 1 177 ? 37.938 4.771 -0.098 1.00 98.25 177 VAL A N 1
ATOM 1444 C CA . VAL A 1 177 ? 39.025 5.503 0.578 1.00 98.25 177 VAL A CA 1
ATOM 1445 C C . VAL A 1 177 ? 39.615 4.667 1.712 1.00 98.25 177 VAL A C 1
ATOM 1447 O O . VAL A 1 177 ? 40.821 4.442 1.720 1.00 98.25 177 VAL A O 1
ATOM 1450 N N . LYS A 1 178 ? 38.777 4.109 2.598 1.00 97.81 178 LYS A N 1
ATOM 1451 C CA . LYS A 1 178 ? 39.244 3.230 3.686 1.00 97.81 178 LYS A CA 1
ATOM 1452 C C . LYS A 1 178 ? 40.019 2.013 3.180 1.00 97.81 178 LYS A C 1
ATOM 1454 O O . LYS A 1 178 ? 40.994 1.601 3.797 1.00 97.81 178 LYS A O 1
ATOM 1459 N N . GLN A 1 179 ? 39.590 1.426 2.063 1.00 97.44 179 GLN A N 1
ATOM 1460 C CA . GLN A 1 179 ? 40.288 0.290 1.459 1.00 97.44 179 GLN A CA 1
ATOM 1461 C C . GLN A 1 179 ? 41.684 0.679 0.951 1.00 97.44 179 GLN A C 1
ATOM 1463 O O . GLN A 1 179 ? 42.630 -0.080 1.141 1.00 97.44 179 GLN A O 1
ATOM 1468 N N . LEU A 1 180 ? 41.822 1.857 0.335 1.00 97.81 180 LEU A N 1
ATOM 1469 C CA . LEU A 1 180 ? 43.116 2.371 -0.121 1.00 97.81 180 LEU A CA 1
ATOM 1470 C C . LEU A 1 180 ? 44.035 2.744 1.048 1.00 97.81 180 LEU A C 1
ATOM 1472 O O . LEU A 1 180 ? 45.232 2.493 0.968 1.00 97.81 180 LEU A O 1
ATOM 1476 N N . GLU A 1 181 ? 43.484 3.300 2.130 1.00 97.50 181 GLU A N 1
ATOM 1477 C CA . GLU A 1 181 ? 44.234 3.571 3.364 1.00 97.50 181 GLU A CA 1
ATOM 1478 C C . GLU A 1 181 ? 44.784 2.287 3.989 1.00 97.50 181 GLU A C 1
ATOM 1480 O O . GLU A 1 181 ? 45.919 2.280 4.442 1.00 97.50 181 GLU A O 1
ATOM 1485 N N . TYR A 1 182 ? 44.019 1.191 3.968 1.00 97.06 182 TYR A N 1
ATOM 1486 C CA . TYR A 1 182 ? 44.479 -0.105 4.476 1.00 97.06 182 TYR A CA 1
ATOM 1487 C C . TYR A 1 182 ? 45.591 -0.736 3.622 1.00 97.06 182 TYR A C 1
ATOM 1489 O O . TYR A 1 182 ? 46.380 -1.534 4.116 1.00 97.06 182 TYR A O 1
ATOM 1497 N N . MET A 1 183 ? 45.645 -0.407 2.330 1.00 93.50 183 MET A N 1
ATOM 1498 C CA . MET A 1 183 ? 46.669 -0.914 1.413 1.00 93.50 183 MET A CA 1
ATOM 1499 C C . MET A 1 183 ? 48.004 -0.156 1.488 1.00 93.50 183 MET A C 1
ATOM 1501 O O . MET A 1 183 ? 48.949 -0.558 0.806 1.00 93.50 183 MET A O 1
ATOM 1505 N N . ARG A 1 184 ? 48.075 0.945 2.242 1.00 89.44 184 ARG A N 1
ATOM 1506 C CA . ARG A 1 184 ? 49.252 1.811 2.352 1.00 89.44 184 ARG A CA 1
ATOM 1507 C C . ARG A 1 184 ? 50.020 1.549 3.640 1.00 89.44 184 ARG A C 1
ATOM 1509 O O . ARG A 1 184 ? 51.266 1.607 3.560 1.00 89.44 184 ARG A O 1
#

Radius of gyration: 26.49 Å; chains: 1; bounding box: 76×79×38 Å

Secondary structure (DSSP, 8-state):
-HHHHHHHTTS---THHHHHHHHHHHHHHHHHHHTT-HHHHHHHHHHHHHHHHHHHHHS-TTTHHHHHHHHHHHTTT-SS-----GGGTTS-----TT-------S-------------------------------------------THHHHHHHHHHHHHHHHHHHHHHHHHHHHHHHHT-

Foldseek 3Di:
DVVVLVVVVPDDLDLVNLVVVLVVLLVLLVVCLVVLPLVSLVVSVVVCVVCVVVCVVRPDPVCVVSVVVSNVSSQVSHPPDDPDPCVNVPPCPPPPVPDPPPCVVVPPPCPPPPPDDDPPDPPPDDDDDDDDDDDDDPDPPPDPPPPPDPCVVVVVVVVVVVVVVVVVVVVVVVVVVVVVVVVD

pLDDT: mean 72.25, std 21.1, range [38.56, 98.25]